Protein AF-A0A963QFJ5-F1 (afdb_monomer_lite)

Sequence (275 aa):
MDSRKSAPGGPPPSDVSAAVGFAGLLGLFAWLSFCRNWGILATALDLPGAGMRLDGPYASVLAVVFSGLPMVLWSLLVEKVHRRPSTGLDWTRARPVRAIFDISVTKLAGLWATWALIGFIYCIARYYWRGQYLFSMEMMGAAIIPLLLLSVPYVLWLDRVMVNPRDHAWHFGAMLIGREAYDPDEVKAHLRSWAVKGFFIAFMISILPPGWKGIVNVDPVQALGDPVQLSNMLIQLLFVIDVQIAMVGYLLTLRPLDAHIRSANPFLAGWVAAL

Secondary structure (DSSP, 8-state):
-----PPTTPPPPPSS-HHHHHHHHHHHHHHHHHHHHHHHHHHHTT-TTTT----SHHHHHHHHHHHHHHHHHIIIIIS-GGGSGGG-B-TT----HHHHHHHHHHHHHHHHHHHHHHHHHHHH-GGGGSTTHHHHHHHHHHHHHHHHHHHHHHHHHHTTTBSS---HHHHHHHHHH-SS---HHHHHHHHHHHHHHHHHHHHHHHHHHHHHHHHHH--HHHHHH-HHHHHHHHHHHHHHHHHHHHHHHHHT--GGGT-------S-HHHHHTT-

Structure (mmCIF, N/CA/C/O backbone):
data_AF-A0A963QFJ5-F1
#
_entry.id   AF-A0A963QFJ5-F1
#
loop_
_atom_site.group_PDB
_atom_site.id
_atom_site.type_symbol
_atom_site.label_atom_id
_atom_site.label_alt_id
_atom_site.label_comp_id
_atom_site.label_asym_id
_atom_site.label_entity_id
_atom_site.label_seq_id
_atom_site.pdbx_PDB_ins_code
_atom_site.Cartn_x
_atom_site.Cartn_y
_atom_site.Cartn_z
_atom_site.occupancy
_atom_site.B_iso_or_equiv
_atom_site.auth_seq_id
_atom_site.auth_comp_id
_atom_site.auth_asym_id
_atom_site.auth_atom_id
_atom_site.pdbx_PDB_model_num
ATOM 1 N N . MET A 1 1 ? -0.728 -24.584 13.874 1.00 39.91 1 MET A N 1
ATOM 2 C CA . MET A 1 1 ? 0.049 -24.073 15.016 1.00 39.91 1 MET A CA 1
ATOM 3 C C . MET A 1 1 ? 1.497 -24.190 14.598 1.00 39.91 1 MET A C 1
ATOM 5 O O . MET A 1 1 ? 2.058 -25.261 14.727 1.00 39.91 1 MET A O 1
ATOM 9 N N . ASP A 1 2 ? 2.026 -23.148 13.964 1.00 38.66 2 ASP A N 1
ATOM 10 C CA . ASP A 1 2 ? 3.405 -23.123 13.468 1.00 38.66 2 ASP A CA 1
ATOM 11 C C . ASP A 1 2 ? 4.105 -21.976 14.198 1.00 38.66 2 ASP A C 1
ATOM 13 O O . ASP A 1 2 ? 4.308 -20.880 13.677 1.00 38.66 2 ASP A O 1
ATOM 17 N N . SER A 1 3 ? 4.335 -22.178 15.498 1.00 41.31 3 SER A N 1
ATOM 18 C CA . SER A 1 3 ? 5.217 -21.296 16.246 1.00 41.31 3 SER A CA 1
ATOM 19 C C . SER A 1 3 ? 6.623 -21.597 15.752 1.00 41.31 3 SER A C 1
ATOM 21 O O . SER A 1 3 ? 7.260 -22.552 16.195 1.00 41.31 3 SER A O 1
ATOM 23 N N . ARG A 1 4 ? 7.109 -20.796 14.797 1.00 51.75 4 ARG A N 1
ATOM 24 C CA . ARG A 1 4 ? 8.539 -20.734 14.487 1.00 51.75 4 ARG A CA 1
ATOM 25 C C . ARG A 1 4 ? 9.244 -20.277 15.761 1.00 51.75 4 ARG A C 1
ATOM 27 O O . ARG A 1 4 ? 9.383 -19.083 16.007 1.00 51.75 4 ARG A O 1
ATOM 34 N N . LYS A 1 5 ? 9.588 -21.231 16.626 1.00 46.31 5 LYS A N 1
ATOM 35 C CA . LYS A 1 5 ? 10.393 -20.993 17.818 1.00 46.31 5 LYS A CA 1
ATOM 36 C C . LYS A 1 5 ? 11.737 -20.482 17.318 1.00 46.31 5 LYS A C 1
ATOM 38 O O . LYS A 1 5 ? 12.452 -21.210 16.632 1.00 46.31 5 LYS A O 1
ATOM 43 N N . SER A 1 6 ? 12.041 -19.222 17.603 1.00 49.62 6 SER A N 1
ATOM 44 C CA . SER A 1 6 ? 13.384 -18.696 17.408 1.00 49.62 6 SER A CA 1
ATOM 45 C C . SER A 1 6 ? 14.356 -19.506 18.268 1.00 49.62 6 SER A C 1
ATOM 47 O O . SER A 1 6 ? 14.034 -19.906 19.391 1.00 49.62 6 SER A O 1
ATOM 49 N N . ALA A 1 7 ? 15.548 -19.768 17.733 1.00 52.94 7 ALA A N 1
ATOM 50 C CA . ALA A 1 7 ? 16.659 -20.218 18.559 1.00 52.94 7 ALA A CA 1
ATOM 51 C C . ALA A 1 7 ? 16.913 -19.164 19.660 1.00 52.94 7 ALA A C 1
ATOM 53 O O . ALA A 1 7 ? 16.752 -17.967 19.385 1.00 52.94 7 ALA A O 1
ATOM 54 N N . PRO A 1 8 ? 17.289 -19.560 20.891 1.00 54.88 8 PRO A N 1
ATOM 55 C CA . PRO A 1 8 ? 17.588 -18.603 21.951 1.00 54.88 8 PRO A CA 1
ATOM 56 C C . PRO A 1 8 ? 18.662 -17.613 21.473 1.00 54.88 8 PRO A C 1
ATOM 58 O O . PRO A 1 8 ? 19.748 -18.032 21.085 1.00 54.88 8 PRO A O 1
ATOM 61 N N . GLY A 1 9 ? 18.342 -16.314 21.456 1.00 70.50 9 GLY A N 1
ATOM 62 C CA . GLY A 1 9 ? 19.249 -15.245 21.011 1.00 70.50 9 GLY A CA 1
ATOM 63 C C . GLY A 1 9 ? 19.129 -14.818 19.540 1.00 70.50 9 GLY A C 1
ATOM 64 O O . GLY A 1 9 ? 19.853 -13.920 19.119 1.00 70.50 9 GLY A O 1
ATOM 65 N N . GLY A 1 10 ? 18.226 -15.415 18.755 1.00 65.69 10 GLY A N 1
ATOM 66 C CA . GLY A 1 10 ? 17.940 -14.959 17.391 1.00 65.69 10 GLY A CA 1
ATOM 67 C C . GLY A 1 10 ? 17.075 -13.688 17.343 1.00 65.69 10 GLY A C 1
ATOM 68 O O . GLY A 1 10 ? 16.329 -13.420 18.291 1.00 65.69 10 GLY A O 1
ATOM 69 N N . PRO A 1 11 ? 17.124 -12.915 16.238 1.00 67.00 11 PRO A N 1
ATOM 70 C CA . PRO A 1 11 ? 16.191 -11.814 16.020 1.00 67.00 11 PRO A CA 1
ATOM 71 C C . PRO A 1 11 ? 14.738 -12.324 16.039 1.00 67.00 11 PRO A C 1
ATOM 73 O O . PRO A 1 11 ? 14.493 -13.506 15.756 1.00 67.00 11 PRO A O 1
ATOM 76 N N . PRO A 1 12 ? 13.763 -11.460 16.375 1.00 71.06 12 PRO A N 1
ATOM 77 C CA . PRO A 1 12 ? 12.359 -11.845 16.369 1.00 71.06 12 PRO A CA 1
ATOM 78 C C . PRO A 1 12 ? 11.967 -12.400 14.989 1.00 71.06 12 PRO A C 1
ATOM 80 O O . PRO A 1 12 ? 12.450 -11.907 13.965 1.00 71.06 12 PRO A O 1
ATOM 83 N N . PRO A 1 13 ? 11.120 -13.442 14.936 1.00 70.69 13 PRO A N 1
ATOM 84 C CA . PRO A 1 13 ? 10.722 -14.041 13.672 1.00 70.69 13 PRO A CA 1
ATOM 85 C C . PRO A 1 13 ? 9.975 -13.016 12.813 1.00 70.69 13 PRO A C 1
ATOM 87 O O . PRO A 1 13 ? 9.098 -12.312 13.307 1.00 70.69 13 PRO A O 1
ATOM 90 N N . SER A 1 14 ? 10.314 -12.959 11.522 1.00 69.62 14 SER A N 1
ATOM 91 C CA . SER A 1 14 ? 9.589 -12.129 10.556 1.00 69.62 14 SER A CA 1
ATOM 92 C C . SER A 1 14 ? 8.116 -12.535 10.499 1.00 69.62 14 SER A C 1
ATOM 94 O O . SER A 1 14 ? 7.798 -13.723 10.382 1.00 69.62 14 SER A O 1
ATOM 96 N N . ASP A 1 15 ? 7.230 -11.539 10.523 1.00 71.06 15 ASP A N 1
ATOM 97 C CA . ASP A 1 15 ? 5.779 -11.722 10.399 1.00 71.06 15 ASP A CA 1
ATOM 98 C C . ASP A 1 15 ? 5.373 -12.270 9.019 1.00 71.06 15 ASP A C 1
ATOM 100 O O . ASP A 1 15 ? 4.356 -12.958 8.873 1.00 71.06 15 ASP A O 1
ATOM 104 N N . VAL A 1 16 ? 6.217 -12.016 8.015 1.00 80.06 16 VAL A N 1
ATOM 105 C CA . VAL A 1 16 ? 6.047 -12.446 6.626 1.00 80.06 16 VAL A CA 1
ATOM 106 C C . VAL A 1 16 ? 7.140 -13.449 6.268 1.00 80.06 16 VAL A C 1
ATOM 108 O O . VAL A 1 16 ? 8.3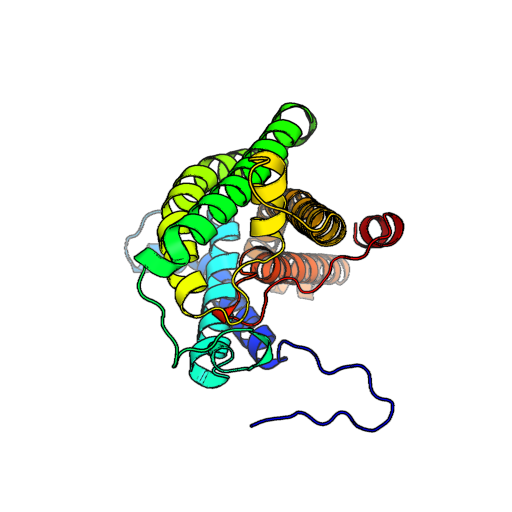20 -13.248 6.569 1.00 80.06 16 VAL A O 1
ATOM 111 N N . SER A 1 17 ? 6.766 -14.562 5.639 1.00 87.69 17 SER A N 1
ATOM 112 C CA . SER A 1 17 ? 7.736 -15.560 5.191 1.00 87.69 17 SER A CA 1
ATOM 113 C C . SER A 1 17 ? 8.460 -15.122 3.915 1.00 87.69 17 SER A C 1
ATOM 115 O O . SER A 1 17 ? 7.926 -14.373 3.098 1.00 87.69 17 SER A O 1
ATOM 117 N N . ALA A 1 18 ? 9.653 -15.677 3.687 1.00 91.00 18 ALA A N 1
ATOM 118 C CA . ALA A 1 18 ? 10.360 -15.500 2.419 1.00 91.00 18 ALA A CA 1
ATOM 119 C C . ALA A 1 18 ? 9.550 -16.025 1.218 1.00 91.00 18 ALA A C 1
ATOM 121 O O . ALA A 1 18 ? 9.666 -15.487 0.121 1.00 91.00 18 ALA A O 1
ATOM 122 N N . ALA A 1 19 ? 8.692 -17.035 1.420 1.00 93.94 19 ALA A N 1
ATOM 123 C CA . ALA A 1 19 ? 7.859 -17.598 0.361 1.00 93.94 19 ALA A CA 1
ATOM 124 C C . ALA A 1 19 ? 6.857 -16.576 -0.198 1.00 93.94 19 ALA A C 1
ATOM 126 O O . ALA A 1 19 ? 6.641 -16.544 -1.406 1.00 93.94 19 ALA A O 1
ATOM 127 N N . VAL A 1 20 ? 6.315 -15.691 0.648 1.00 94.69 20 VAL A N 1
ATOM 128 C CA . VAL A 1 20 ? 5.482 -14.568 0.190 1.00 94.69 20 VAL A CA 1
ATOM 129 C C . VAL A 1 20 ? 6.302 -13.644 -0.715 1.00 94.69 20 VAL A C 1
ATOM 131 O O . VAL A 1 20 ? 5.854 -13.313 -1.808 1.00 94.69 20 VAL A O 1
ATOM 134 N N . GLY A 1 21 ? 7.527 -13.294 -0.312 1.00 93.50 21 GLY A N 1
ATOM 135 C CA . GLY A 1 21 ? 8.437 -12.486 -1.132 1.00 93.50 21 GLY A CA 1
ATOM 136 C C . GLY A 1 21 ? 8.738 -13.127 -2.491 1.00 93.50 21 GLY A C 1
ATOM 137 O O . GLY A 1 21 ? 8.605 -12.472 -3.522 1.00 93.50 21 GLY A O 1
ATOM 138 N N . PHE A 1 22 ? 9.055 -14.425 -2.518 1.00 96.38 22 PHE A N 1
ATOM 139 C CA . PHE A 1 22 ? 9.274 -15.158 -3.768 1.00 96.38 22 PHE A CA 1
ATOM 140 C C . PHE A 1 22 ? 8.019 -15.233 -4.642 1.00 96.38 22 PHE A C 1
ATOM 142 O O . PHE A 1 22 ? 8.128 -15.078 -5.856 1.00 96.38 22 PHE A O 1
ATOM 149 N N . ALA A 1 23 ? 6.828 -15.406 -4.059 1.00 97.31 23 ALA A N 1
ATOM 150 C CA . ALA A 1 23 ? 5.575 -15.344 -4.810 1.00 97.31 23 ALA A CA 1
ATOM 151 C C . ALA A 1 23 ? 5.393 -13.970 -5.478 1.00 97.31 23 ALA A C 1
ATOM 153 O O . ALA A 1 23 ? 5.034 -13.89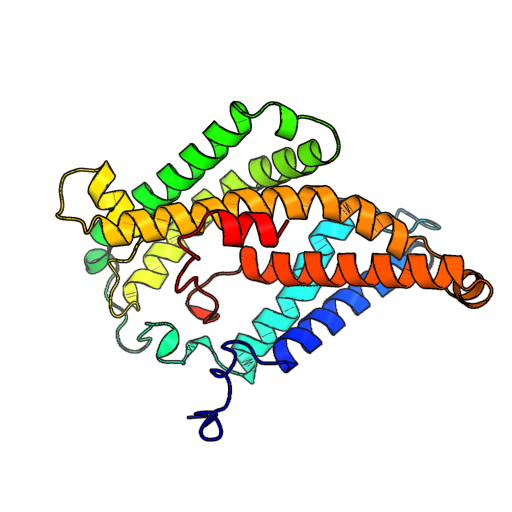8 -6.654 1.00 97.31 23 ALA A O 1
ATOM 154 N N . GLY A 1 24 ? 5.706 -12.888 -4.758 1.00 97.00 24 GLY A N 1
ATOM 155 C CA . GLY A 1 24 ? 5.678 -11.532 -5.304 1.00 97.00 24 GLY A CA 1
ATOM 156 C C . GLY A 1 24 ? 6.683 -11.312 -6.431 1.00 97.00 24 GLY A C 1
ATOM 157 O O . GLY A 1 24 ? 6.327 -10.751 -7.466 1.00 97.00 24 GLY A O 1
ATOM 158 N N . LEU A 1 25 ? 7.910 -11.817 -6.277 1.00 97.69 25 LEU A N 1
ATOM 159 C CA . LEU A 1 25 ? 8.931 -11.774 -7.327 1.00 97.69 25 LEU A CA 1
ATOM 160 C C . LEU A 1 25 ? 8.497 -12.541 -8.577 1.00 97.69 25 LEU A C 1
ATOM 162 O O . LEU A 1 25 ? 8.648 -12.027 -9.681 1.00 97.69 25 LEU A O 1
ATOM 166 N N . LEU A 1 26 ? 7.924 -13.737 -8.424 1.00 98.06 26 LEU A N 1
ATOM 167 C CA . LEU A 1 26 ? 7.405 -14.516 -9.552 1.00 98.06 26 LEU A CA 1
ATOM 168 C C . LEU A 1 26 ? 6.339 -13.732 -10.323 1.00 98.06 26 LEU A C 1
ATOM 170 O O . LEU A 1 26 ? 6.403 -13.656 -11.549 1.00 98.06 26 LEU A O 1
ATOM 174 N N . GLY A 1 27 ? 5.401 -13.106 -9.611 1.00 98.12 27 GLY A N 1
ATOM 175 C CA . GLY A 1 27 ? 4.383 -12.248 -10.212 1.00 98.12 27 GLY A CA 1
ATOM 176 C C . GLY A 1 27 ? 4.965 -11.036 -10.942 1.00 98.12 27 GLY A C 1
ATOM 177 O O . GLY A 1 27 ? 4.612 -10.769 -12.092 1.00 98.12 27 GLY A O 1
ATOM 178 N N . LEU A 1 28 ? 5.917 -10.347 -10.307 1.00 97.94 28 LEU A N 1
ATOM 179 C CA . LEU A 1 28 ? 6.618 -9.202 -10.887 1.00 97.94 28 LEU A CA 1
ATOM 180 C C . LEU A 1 28 ? 7.366 -9.583 -12.171 1.00 97.94 28 LEU A C 1
ATOM 182 O O . LEU A 1 28 ? 7.222 -8.909 -13.190 1.00 97.94 28 LEU A O 1
ATOM 186 N N . PHE A 1 29 ? 8.142 -10.669 -12.147 1.00 98.06 29 PHE A N 1
ATOM 187 C CA . PHE A 1 29 ? 8.907 -11.124 -13.307 1.00 98.06 29 PHE A CA 1
ATOM 188 C C . PHE A 1 29 ? 8.014 -11.668 -14.423 1.00 98.06 29 PHE A C 1
ATOM 190 O O . PHE A 1 29 ? 8.330 -11.458 -15.597 1.00 98.06 29 PHE A O 1
ATOM 197 N N . ALA A 1 30 ? 6.891 -12.311 -14.093 1.00 98.19 30 ALA A N 1
ATOM 198 C CA . ALA A 1 30 ? 5.900 -12.725 -15.083 1.00 98.19 30 ALA A CA 1
ATOM 199 C C . ALA A 1 30 ? 5.316 -11.508 -15.816 1.00 98.19 30 ALA A C 1
ATOM 201 O O . ALA A 1 30 ? 5.295 -11.479 -17.048 1.00 98.19 30 ALA A O 1
ATOM 202 N N . TRP A 1 31 ? 4.926 -10.467 -15.076 1.00 98.25 31 TRP A N 1
ATOM 203 C CA . TRP A 1 31 ? 4.416 -9.229 -15.665 1.00 98.25 31 TRP A CA 1
ATOM 204 C C . TRP A 1 31 ? 5.482 -8.462 -16.451 1.00 98.25 31 TRP A C 1
ATOM 206 O O . TRP A 1 31 ? 5.224 -8.020 -17.567 1.00 98.25 31 TRP A O 1
ATOM 216 N N . LEU A 1 32 ? 6.708 -8.363 -15.930 1.00 97.44 32 LEU A N 1
ATOM 217 C CA . LEU A 1 32 ? 7.827 -7.753 -16.649 1.00 97.44 32 LEU A CA 1
ATOM 218 C C . LEU A 1 32 ? 8.088 -8.474 -17.977 1.00 97.44 32 LEU A C 1
ATOM 220 O O . LEU A 1 32 ? 8.243 -7.831 -19.015 1.00 97.44 32 LEU A O 1
ATOM 224 N N . SER A 1 33 ? 8.095 -9.808 -17.957 1.00 97.00 33 SER A N 1
ATOM 225 C CA . SER A 1 33 ? 8.276 -10.626 -19.158 1.00 97.00 33 SER A CA 1
ATOM 226 C C . SER A 1 33 ? 7.149 -10.393 -20.161 1.00 97.00 33 SER A C 1
ATOM 228 O O . SER A 1 33 ? 7.422 -10.207 -21.346 1.00 97.00 33 SER A O 1
ATOM 230 N N . PHE A 1 34 ? 5.900 -10.327 -19.701 1.00 96.94 34 PHE A N 1
ATOM 231 C CA . PHE A 1 34 ? 4.754 -9.988 -20.542 1.00 96.94 34 PHE A CA 1
ATOM 232 C C . PHE A 1 34 ? 4.909 -8.599 -21.182 1.00 96.94 34 PHE A C 1
ATOM 234 O O . PHE A 1 34 ? 4.840 -8.472 -22.403 1.00 96.94 34 PHE A O 1
ATOM 241 N N . CYS A 1 35 ? 5.223 -7.569 -20.393 1.00 97.19 35 CYS A N 1
ATOM 242 C CA . CYS A 1 35 ? 5.383 -6.194 -20.871 1.00 97.19 35 CYS A CA 1
ATOM 243 C C . CYS A 1 35 ? 6.526 -6.031 -21.882 1.00 97.19 35 CYS A C 1
ATOM 245 O O . CYS A 1 35 ? 6.393 -5.273 -22.847 1.00 97.19 35 CYS A O 1
ATOM 247 N N . ARG A 1 36 ? 7.634 -6.758 -21.693 1.00 95.75 36 ARG A N 1
ATOM 248 C CA . ARG A 1 36 ? 8.780 -6.765 -22.619 1.00 95.75 36 ARG A CA 1
ATOM 249 C C . ARG A 1 36 ? 8.466 -7.444 -23.951 1.00 95.75 36 ARG A C 1
ATOM 251 O O . ARG A 1 36 ? 9.030 -7.049 -24.969 1.00 95.75 36 ARG A O 1
ATOM 258 N N . ASN A 1 37 ? 7.578 -8.438 -23.941 1.00 95.31 37 ASN A N 1
ATOM 259 C CA . ASN A 1 37 ? 7.201 -9.225 -25.118 1.00 95.31 37 ASN A CA 1
ATOM 260 C C . ASN A 1 37 ? 5.855 -8.806 -25.730 1.00 95.31 37 ASN A C 1
ATOM 262 O O . ASN A 1 37 ? 5.410 -9.430 -26.694 1.00 95.31 37 ASN A O 1
ATOM 266 N N . TRP A 1 38 ? 5.222 -7.744 -25.217 1.00 95.12 38 TRP A N 1
ATOM 267 C CA . TRP A 1 38 ? 3.905 -7.298 -25.675 1.00 95.12 38 TRP A CA 1
ATOM 268 C C . TRP A 1 38 ? 3.844 -7.086 -27.185 1.00 95.12 38 TRP A C 1
ATOM 270 O O . TRP A 1 38 ? 2.908 -7.559 -27.807 1.00 95.12 38 TRP A O 1
ATOM 280 N N . GLY A 1 39 ? 4.860 -6.480 -27.802 1.00 92.00 39 GLY A N 1
ATOM 281 C CA . GLY A 1 39 ? 4.862 -6.248 -29.248 1.00 92.00 39 GLY A CA 1
ATOM 282 C C . GLY A 1 39 ? 4.747 -7.531 -30.079 1.00 92.00 39 GLY A C 1
ATOM 283 O O . GLY A 1 39 ? 4.079 -7.522 -31.112 1.00 92.00 39 GLY A O 1
ATOM 284 N N . ILE A 1 40 ? 5.338 -8.639 -29.615 1.00 92.62 40 ILE A N 1
ATOM 285 C CA . ILE A 1 40 ? 5.235 -9.958 -30.262 1.00 92.62 40 ILE A CA 1
ATOM 286 C C . ILE A 1 40 ? 3.841 -10.546 -30.019 1.00 92.62 40 ILE A C 1
ATOM 288 O O . ILE A 1 40 ? 3.188 -10.993 -30.959 1.00 92.62 40 ILE A O 1
ATOM 292 N N . LEU A 1 41 ? 3.368 -10.500 -28.770 1.00 92.69 41 LEU A N 1
ATOM 293 C CA . LEU A 1 41 ? 2.051 -11.016 -28.381 1.00 92.69 41 LEU A CA 1
ATOM 294 C C . LEU A 1 41 ? 0.913 -10.278 -29.095 1.00 92.69 41 LEU A C 1
ATOM 296 O O . LEU A 1 41 ? -0.006 -10.909 -29.604 1.00 92.69 41 LEU A O 1
ATOM 300 N N . ALA A 1 42 ? 1.002 -8.953 -29.178 1.00 93.25 42 ALA A N 1
ATOM 301 C CA . ALA A 1 42 ? 0.030 -8.108 -29.848 1.00 93.25 42 ALA A CA 1
ATOM 302 C C . ALA A 1 42 ? -0.008 -8.389 -31.352 1.00 93.25 42 ALA A C 1
ATOM 304 O O . ALA A 1 42 ? -1.087 -8.486 -31.920 1.00 93.25 42 ALA A O 1
ATOM 305 N N . THR A 1 43 ? 1.151 -8.617 -31.979 1.00 92.31 43 THR A N 1
ATOM 306 C CA . THR A 1 43 ? 1.213 -9.017 -33.394 1.00 92.31 43 THR A CA 1
ATOM 307 C C . THR A 1 43 ? 0.570 -10.386 -33.619 1.00 92.31 43 THR A C 1
ATOM 309 O O . THR A 1 43 ? -0.192 -10.563 -34.562 1.00 92.31 43 THR A O 1
ATOM 312 N N . ALA A 1 44 ? 0.845 -11.358 -32.746 1.00 92.56 44 ALA A N 1
ATOM 313 C CA . ALA A 1 44 ? 0.301 -12.710 -32.870 1.00 92.56 44 ALA A CA 1
ATOM 314 C C . ALA A 1 44 ? -1.222 -12.779 -32.653 1.00 92.56 44 ALA A C 1
ATOM 316 O O . ALA A 1 44 ? -1.870 -13.686 -33.171 1.00 92.56 44 ALA A O 1
ATOM 317 N N . LEU A 1 45 ? -1.781 -11.848 -31.877 1.00 93.12 45 LEU A N 1
ATOM 318 C CA . LEU A 1 45 ? -3.195 -11.815 -31.494 1.00 93.12 45 LEU A CA 1
ATOM 319 C C . LEU A 1 45 ? -4.006 -10.727 -32.218 1.00 93.12 45 LEU A C 1
ATOM 321 O O . LEU A 1 45 ? -5.164 -10.524 -31.864 1.00 93.12 45 LEU A O 1
ATOM 325 N N . ASP A 1 46 ? -3.408 -10.030 -33.190 1.00 91.44 46 ASP A N 1
ATOM 326 C CA . ASP A 1 46 ? -4.007 -8.884 -33.895 1.00 91.44 46 ASP A CA 1
ATOM 327 C C . ASP A 1 46 ? -4.548 -7.800 -32.935 1.00 91.44 46 ASP A C 1
ATOM 329 O O . ASP A 1 46 ? -5.660 -7.288 -33.057 1.00 91.44 46 ASP A O 1
ATOM 333 N N . LEU A 1 47 ? -3.752 -7.480 -31.907 1.00 92.19 47 LEU A N 1
ATOM 334 C CA . LEU A 1 47 ? -4.077 -6.485 -30.886 1.00 92.19 47 LEU A CA 1
ATOM 335 C C . LEU A 1 47 ? -3.346 -5.152 -31.129 1.00 92.19 47 LEU A C 1
ATOM 337 O O . LEU A 1 47 ? -2.259 -5.120 -31.716 1.00 92.19 47 LEU A O 1
ATOM 341 N N . PRO A 1 48 ? -3.878 -4.030 -30.604 1.00 87.19 48 PRO A N 1
ATOM 342 C CA . PRO A 1 48 ? -3.198 -2.740 -30.653 1.00 87.19 48 PRO A CA 1
ATOM 343 C C . PRO A 1 48 ? -1.819 -2.762 -29.974 1.00 87.19 48 PRO A C 1
ATOM 345 O O . PRO A 1 48 ? -1.615 -3.403 -28.941 1.00 87.19 48 PRO A O 1
ATOM 348 N N . GLY A 1 49 ? -0.879 -1.980 -30.512 1.00 83.31 49 GLY A N 1
ATOM 349 C CA . GLY A 1 49 ? 0.473 -1.858 -29.955 1.00 83.31 49 GLY A CA 1
ATOM 350 C C . GLY A 1 49 ? 1.469 -2.902 -30.467 1.00 83.31 49 GLY A C 1
ATOM 351 O O . GLY A 1 49 ? 2.471 -3.162 -29.798 1.00 83.31 49 GLY A O 1
ATOM 352 N N . ALA A 1 50 ? 1.219 -3.478 -31.647 1.00 81.25 50 ALA A N 1
ATOM 353 C CA . ALA A 1 50 ? 2.195 -4.291 -32.367 1.00 81.25 50 ALA A CA 1
ATOM 354 C C . ALA A 1 50 ? 3.555 -3.567 -32.458 1.00 81.25 50 ALA A C 1
ATOM 356 O O . ALA A 1 50 ? 3.629 -2.379 -32.774 1.00 81.25 50 ALA A O 1
ATOM 357 N N . GLY A 1 51 ? 4.633 -4.278 -32.117 1.00 80.00 51 GLY A N 1
ATOM 358 C CA . GLY A 1 51 ? 5.996 -3.730 -32.086 1.00 80.00 51 GLY A CA 1
ATOM 359 C C . GLY A 1 51 ? 6.346 -2.831 -30.888 1.00 80.00 51 GLY A C 1
ATOM 360 O O . GLY A 1 51 ? 7.500 -2.425 -30.776 1.00 80.00 51 GLY A O 1
ATOM 361 N N . MET A 1 52 ? 5.415 -2.546 -29.969 1.00 90.00 52 MET A N 1
ATOM 362 C CA . MET A 1 52 ? 5.682 -1.726 -28.777 1.00 90.00 52 MET A CA 1
ATOM 363 C C . MET A 1 52 ? 5.831 -2.564 -27.501 1.00 90.00 52 MET A C 1
ATOM 365 O O . MET A 1 52 ? 5.274 -3.653 -27.375 1.00 90.00 52 MET A O 1
ATOM 369 N N . ARG A 1 53 ? 6.571 -2.041 -26.518 1.00 94.62 53 ARG A N 1
ATOM 370 C CA . ARG A 1 53 ? 6.647 -2.599 -25.158 1.00 94.62 53 ARG A CA 1
ATOM 371 C C . ARG A 1 53 ? 5.712 -1.834 -24.221 1.00 94.62 53 ARG A C 1
ATOM 373 O O . ARG A 1 53 ? 5.470 -0.648 -24.423 1.00 94.62 53 ARG A O 1
ATOM 380 N N . LEU A 1 54 ? 5.212 -2.494 -23.177 1.00 96.06 54 LEU A N 1
ATOM 381 C CA . LEU A 1 54 ? 4.382 -1.852 -22.146 1.00 96.06 54 LEU A CA 1
ATOM 382 C C . LEU A 1 54 ? 5.268 -1.221 -21.060 1.00 96.06 54 LEU A C 1
ATOM 384 O O . LEU A 1 54 ? 5.409 -1.742 -19.952 1.00 96.06 54 LEU A O 1
ATOM 388 N N . ASP A 1 55 ? 5.894 -0.098 -21.400 1.00 96.12 55 ASP A N 1
ATOM 389 C CA . ASP A 1 55 ? 6.855 0.622 -20.553 1.00 96.12 55 ASP A CA 1
ATOM 390 C C . ASP A 1 55 ? 6.258 1.853 -19.838 1.00 96.12 55 ASP A C 1
ATOM 392 O O . ASP A 1 55 ? 6.956 2.554 -19.104 1.00 96.12 55 ASP A O 1
ATOM 396 N N . GLY A 1 56 ? 4.963 2.114 -20.044 1.00 95.25 56 GLY A N 1
ATOM 397 C CA . GLY A 1 56 ? 4.257 3.279 -19.517 1.00 95.25 56 GLY A CA 1
ATOM 398 C C . GLY A 1 56 ? 3.915 3.222 -18.016 1.00 95.25 56 GLY A C 1
ATOM 399 O O . GLY A 1 56 ? 3.979 2.164 -17.384 1.00 95.25 56 GLY A O 1
ATOM 400 N N . PRO A 1 57 ? 3.468 4.356 -17.441 1.00 95.38 57 PRO A N 1
ATOM 401 C CA . PRO A 1 57 ? 3.200 4.504 -16.005 1.00 95.38 57 PRO A CA 1
ATOM 402 C C . PRO A 1 57 ? 2.037 3.644 -15.481 1.00 95.38 57 PRO A C 1
ATOM 404 O O . PRO A 1 57 ? 2.016 3.255 -14.320 1.00 95.38 57 PRO A O 1
ATOM 407 N N . TYR A 1 58 ? 1.066 3.287 -16.319 1.00 95.88 58 TYR A N 1
ATOM 408 C CA . TYR A 1 58 ? 0.002 2.367 -15.901 1.00 95.88 58 TYR A CA 1
ATOM 409 C C . TYR A 1 58 ? 0.477 0.911 -15.853 1.00 95.88 58 TYR A C 1
ATOM 411 O O . TYR A 1 58 ? 0.065 0.157 -14.973 1.00 95.88 58 TYR A O 1
ATOM 419 N N . ALA A 1 59 ? 1.381 0.516 -16.757 1.00 96.88 59 ALA A N 1
ATOM 420 C CA . ALA A 1 59 ? 1.976 -0.819 -16.745 1.00 96.88 59 ALA A CA 1
ATOM 421 C C . ALA A 1 59 ? 2.858 -1.020 -15.508 1.00 96.88 59 ALA A C 1
ATOM 423 O O . ALA A 1 59 ? 2.872 -2.105 -14.927 1.00 96.88 59 ALA A O 1
ATOM 424 N N . SER A 1 60 ? 3.540 0.037 -15.065 1.00 96.44 60 SER A N 1
ATOM 425 C CA . SER A 1 60 ? 4.324 -0.000 -13.839 1.00 96.44 60 SER A CA 1
ATOM 426 C C . SER A 1 60 ? 3.433 -0.152 -12.600 1.00 96.44 60 SER A C 1
ATOM 428 O O . SER A 1 60 ? 3.741 -0.982 -11.745 1.00 96.44 60 SER A O 1
ATOM 430 N N . VAL A 1 61 ? 2.313 0.575 -12.499 1.00 95.81 61 VAL A N 1
ATOM 431 C CA . VAL A 1 61 ? 1.351 0.417 -11.387 1.00 95.81 61 VAL A CA 1
ATOM 432 C C . VAL A 1 61 ? 0.707 -0.971 -11.398 1.00 95.81 61 VAL A C 1
ATOM 434 O O . VAL A 1 61 ? 0.572 -1.595 -10.347 1.00 95.81 61 VAL A O 1
ATOM 437 N N . LEU A 1 62 ? 0.361 -1.504 -12.574 1.00 97.31 62 LEU A N 1
ATOM 438 C CA . LEU A 1 62 ? -0.141 -2.876 -12.691 1.00 97.31 62 LEU A CA 1
ATOM 439 C C . LEU A 1 62 ? 0.876 -3.912 -12.200 1.00 97.31 62 LEU A C 1
ATOM 441 O O . LEU A 1 62 ? 0.468 -4.935 -11.656 1.00 97.31 62 LEU A O 1
ATOM 445 N N . ALA A 1 63 ? 2.178 -3.641 -12.292 1.00 97.44 63 ALA A N 1
ATOM 446 C CA . ALA A 1 63 ? 3.192 -4.531 -11.736 1.00 97.44 63 ALA A CA 1
ATOM 447 C C . ALA A 1 63 ? 3.051 -4.717 -10.212 1.00 97.44 63 ALA A C 1
ATOM 449 O O . ALA A 1 63 ? 3.296 -5.821 -9.730 1.00 97.44 63 ALA A O 1
ATOM 450 N N . VAL A 1 64 ? 2.572 -3.701 -9.476 1.00 97.38 64 VAL A N 1
ATOM 451 C CA . VAL A 1 64 ? 2.239 -3.801 -8.038 1.00 97.38 64 VAL A CA 1
ATOM 452 C C . VAL A 1 64 ? 1.107 -4.809 -7.817 1.00 97.38 64 VAL A C 1
ATOM 454 O O . VAL A 1 64 ? 1.100 -5.554 -6.841 1.00 97.38 64 VAL A O 1
ATOM 457 N N . VAL A 1 65 ? 0.132 -4.858 -8.728 1.00 97.31 65 VAL A N 1
ATOM 458 C CA . VAL A 1 65 ? -0.980 -5.819 -8.660 1.00 97.31 65 VAL A CA 1
ATOM 459 C C . VAL A 1 65 ? -0.482 -7.226 -8.969 1.00 97.31 65 VAL A C 1
ATOM 461 O O . VAL A 1 65 ? -0.805 -8.164 -8.241 1.00 97.31 65 VAL A O 1
ATOM 464 N N . PHE A 1 66 ? 0.331 -7.380 -10.014 1.00 98.06 66 PHE A N 1
ATOM 465 C CA . PHE A 1 66 ? 0.889 -8.676 -10.397 1.00 98.06 66 PHE A CA 1
ATOM 466 C C . PHE A 1 66 ? 1.875 -9.229 -9.368 1.00 98.06 66 PHE A C 1
ATOM 468 O O . PHE A 1 66 ? 1.943 -10.445 -9.223 1.00 98.06 66 PHE A O 1
ATOM 475 N N . SER A 1 67 ? 2.589 -8.385 -8.622 1.00 97.31 67 SER A N 1
ATOM 476 C CA . SER A 1 67 ? 3.405 -8.817 -7.483 1.00 97.31 67 SER A CA 1
ATOM 477 C C . SER A 1 67 ? 2.551 -9.076 -6.235 1.00 97.31 67 SER A C 1
ATOM 479 O O . SER A 1 67 ? 2.676 -10.119 -5.594 1.00 97.31 67 SER A O 1
ATOM 481 N N . GLY A 1 68 ? 1.617 -8.182 -5.910 1.00 97.50 68 GLY A N 1
ATOM 482 C CA . GLY A 1 68 ? 0.791 -8.277 -4.709 1.00 97.50 68 GLY A CA 1
ATOM 483 C C . GLY A 1 68 ? -0.221 -9.422 -4.728 1.00 97.50 68 GLY A C 1
ATOM 484 O O . GLY A 1 68 ? -0.471 -10.034 -3.690 1.00 97.50 68 GLY A O 1
ATOM 485 N N . LEU A 1 69 ? -0.790 -9.765 -5.887 1.00 97.94 69 LEU A N 1
ATOM 486 C CA . LEU A 1 69 ? -1.816 -10.804 -5.979 1.00 97.94 69 LEU A CA 1
ATOM 487 C C . LEU A 1 69 ? -1.278 -12.193 -5.570 1.00 97.94 69 LEU A C 1
ATOM 489 O O . LEU A 1 69 ? -1.872 -12.798 -4.675 1.00 97.94 69 LEU A O 1
ATOM 493 N N . PRO A 1 70 ? -0.150 -12.698 -6.108 1.00 97.81 70 PRO A N 1
ATOM 494 C CA . PRO A 1 70 ? 0.468 -13.930 -5.619 1.00 97.81 70 PRO A CA 1
ATOM 495 C C . PRO A 1 70 ? 0.831 -13.881 -4.133 1.00 97.81 70 PRO A C 1
ATOM 497 O O . PRO A 1 70 ? 0.623 -14.869 -3.432 1.00 97.81 70 PRO A O 1
ATOM 500 N N . MET A 1 71 ? 1.316 -12.737 -3.632 1.00 97.44 71 MET A N 1
ATOM 501 C CA . MET A 1 71 ? 1.629 -12.562 -2.207 1.00 97.44 71 MET A CA 1
ATOM 502 C C . MET A 1 71 ? 0.383 -12.756 -1.333 1.00 97.44 71 MET A C 1
ATOM 504 O O . MET A 1 71 ? 0.423 -13.483 -0.335 1.00 97.44 71 MET A O 1
ATOM 508 N N . VAL A 1 72 ? -0.737 -12.145 -1.724 1.00 97.44 72 VAL A N 1
ATOM 509 C CA . VAL A 1 72 ? -2.029 -12.255 -1.034 1.00 97.44 72 VAL A CA 1
ATOM 510 C C . VAL A 1 72 ? -2.565 -13.680 -1.108 1.00 97.44 72 VAL A C 1
ATOM 512 O O . VAL A 1 72 ? -2.949 -14.244 -0.082 1.00 97.44 72 VAL A O 1
ATOM 515 N N . LEU A 1 73 ? -2.565 -14.286 -2.298 1.00 97.62 73 LEU A N 1
ATOM 516 C CA . LEU A 1 73 ? -3.047 -15.651 -2.501 1.00 97.62 73 LEU A CA 1
ATOM 517 C C . LEU A 1 73 ? -2.231 -16.653 -1.682 1.00 97.62 73 LEU A C 1
ATOM 519 O O . LEU A 1 73 ? -2.814 -17.486 -0.990 1.00 97.62 73 LEU A O 1
ATOM 523 N N . TRP A 1 74 ? -0.903 -16.537 -1.681 1.00 97.56 74 TRP A N 1
ATOM 524 C CA . TRP A 1 74 ? -0.036 -17.386 -0.867 1.00 97.56 74 TRP A CA 1
ATOM 525 C C . TRP A 1 74 ? -0.335 -17.225 0.628 1.00 97.56 74 TRP A C 1
ATOM 527 O O . TRP A 1 74 ? -0.573 -18.207 1.338 1.00 97.56 74 TRP A O 1
ATOM 537 N N . SER A 1 75 ? -0.414 -15.979 1.098 1.00 96.38 75 SER A N 1
ATOM 538 C CA . SER A 1 75 ? -0.690 -15.659 2.502 1.00 96.38 75 SER A CA 1
ATOM 539 C C . SER A 1 75 ? -2.051 -16.194 2.965 1.00 96.38 75 SER A C 1
ATOM 541 O O . SER A 1 75 ? -2.182 -16.714 4.075 1.00 96.38 75 SER A O 1
ATOM 543 N N . LEU A 1 76 ? -3.085 -16.107 2.126 1.00 96.69 76 LEU A N 1
ATOM 544 C CA . LEU A 1 76 ? -4.443 -16.514 2.493 1.00 96.69 76 LEU A CA 1
ATOM 545 C C . LEU A 1 76 ? -4.708 -18.008 2.298 1.00 96.69 76 LEU A C 1
ATOM 547 O O . LEU A 1 76 ? -5.340 -18.617 3.163 1.00 96.69 76 LEU A O 1
ATOM 551 N N . LEU A 1 77 ? -4.254 -18.598 1.192 1.00 97.44 77 LEU A N 1
ATOM 552 C CA . LEU A 1 77 ? -4.598 -19.972 0.813 1.00 97.44 77 LEU A CA 1
ATOM 553 C C . LEU A 1 77 ? -3.620 -20.994 1.395 1.00 97.44 77 LEU A C 1
ATOM 555 O O . LEU A 1 77 ? -4.051 -22.040 1.889 1.00 97.44 77 LEU A O 1
ATOM 559 N N . VAL A 1 78 ? -2.323 -20.676 1.373 1.00 96.62 78 VAL A N 1
ATOM 560 C CA . VAL A 1 78 ? -1.259 -21.578 1.830 1.00 96.62 78 VAL A CA 1
ATOM 561 C C . VAL A 1 78 ? -0.993 -21.354 3.314 1.00 96.62 78 VAL A C 1
ATOM 563 O O . VAL A 1 78 ? -1.225 -22.249 4.126 1.00 96.62 78 VAL A O 1
ATOM 566 N N . GLU A 1 79 ? -0.582 -20.142 3.694 1.00 95.06 79 GLU A N 1
ATOM 567 C CA . GLU A 1 79 ? -0.206 -19.851 5.087 1.00 95.06 79 GLU A CA 1
ATOM 568 C C . GLU A 1 79 ? -1.400 -19.608 6.007 1.00 95.06 79 GLU A C 1
ATOM 570 O O . GLU A 1 79 ? -1.276 -19.709 7.231 1.00 95.06 79 GLU A O 1
ATOM 575 N N . LYS A 1 80 ? -2.558 -19.284 5.424 1.00 95.81 80 LYS A N 1
ATOM 576 C CA . LYS A 1 80 ? -3.808 -18.993 6.136 1.00 95.81 80 LYS A CA 1
ATOM 577 C C . LYS A 1 80 ? -3.596 -17.967 7.248 1.00 95.81 80 LYS A C 1
ATOM 579 O O . LYS A 1 80 ? -4.132 -18.114 8.348 1.00 95.81 80 LYS A O 1
ATOM 584 N N . VAL A 1 81 ? -2.826 -16.916 6.947 1.00 95.19 81 VAL A N 1
ATOM 585 C CA . VAL A 1 81 ? -2.427 -15.883 7.920 1.00 95.19 81 VAL A CA 1
ATOM 586 C C . VAL A 1 81 ? -3.627 -15.222 8.593 1.00 95.19 81 VAL A C 1
ATOM 588 O O . VAL A 1 81 ? -3.569 -14.906 9.775 1.00 95.19 81 VAL A O 1
ATOM 591 N N . HIS A 1 82 ? -4.759 -15.147 7.887 1.00 95.25 82 HIS A N 1
ATOM 592 C CA . HIS A 1 82 ? -6.034 -14.660 8.408 1.00 95.25 82 HIS A CA 1
ATOM 593 C C . HIS A 1 82 ? -6.502 -15.388 9.678 1.00 95.25 82 HIS A C 1
ATOM 595 O O . HIS A 1 82 ? -7.277 -14.822 10.437 1.00 95.25 82 HIS A O 1
ATOM 601 N N . ARG A 1 83 ? -6.055 -16.625 9.940 1.00 94.62 83 ARG A N 1
ATOM 602 C CA . ARG A 1 83 ? -6.413 -17.406 11.142 1.00 94.62 83 ARG A CA 1
ATOM 603 C C . ARG A 1 83 ? -5.440 -17.224 12.306 1.00 94.62 83 ARG A C 1
ATOM 605 O O . ARG A 1 83 ? -5.627 -17.853 13.347 1.00 94.62 83 ARG A O 1
ATOM 612 N N . ARG A 1 84 ? -4.368 -16.445 12.136 1.00 93.56 84 ARG A N 1
ATOM 613 C CA . ARG A 1 84 ? -3.370 -16.248 13.190 1.00 93.56 84 ARG A CA 1
ATOM 614 C C . ARG A 1 84 ? -3.946 -15.357 14.298 1.00 93.56 84 ARG A C 1
ATOM 616 O O . ARG A 1 84 ? -4.572 -14.343 13.985 1.00 93.56 84 ARG A O 1
ATOM 623 N N . PRO A 1 85 ? -3.676 -15.662 15.581 1.00 92.19 85 PRO A N 1
ATOM 624 C CA . PRO A 1 85 ? -4.074 -14.794 16.692 1.00 92.19 85 PRO A CA 1
ATOM 625 C C . PRO A 1 85 ? -3.497 -13.372 16.600 1.00 92.19 85 PRO A C 1
ATOM 627 O O . PRO A 1 85 ? -4.139 -12.426 17.048 1.00 92.19 85 PRO A O 1
ATOM 630 N N . SER A 1 86 ? -2.324 -13.210 15.973 1.00 92.00 86 SER A N 1
ATOM 631 C CA . SER A 1 86 ? -1.656 -11.919 15.736 1.00 92.00 86 SER A CA 1
ATOM 632 C C . SER A 1 86 ? -2.505 -10.922 14.947 1.00 92.00 86 SER A C 1
ATOM 634 O O . SER A 1 86 ? -2.350 -9.719 15.133 1.00 92.00 86 SER A O 1
ATOM 636 N N . THR A 1 87 ? -3.456 -11.392 14.134 1.00 94.00 87 THR A N 1
ATOM 637 C CA . THR A 1 87 ? -4.375 -10.520 13.384 1.00 94.00 87 THR A CA 1
ATOM 638 C C . THR A 1 87 ? -5.327 -9.729 14.293 1.00 94.00 87 THR A C 1
ATOM 640 O O . THR A 1 87 ? -5.836 -8.673 13.896 1.00 94.00 87 THR A O 1
ATOM 643 N N . GLY A 1 88 ? -5.578 -10.227 15.513 1.00 95.00 88 GLY A N 1
ATOM 644 C CA . GLY A 1 88 ? -6.599 -9.702 16.421 1.00 95.00 88 GLY A CA 1
ATOM 645 C C . GLY A 1 88 ? -8.034 -9.994 15.963 1.00 95.00 88 GLY A C 1
ATOM 646 O O . GLY A 1 88 ? -8.958 -9.286 16.374 1.00 95.00 88 GLY A O 1
ATOM 647 N N . LEU A 1 89 ? -8.221 -10.996 15.095 1.00 96.25 89 LEU A N 1
ATOM 648 C CA . LEU A 1 89 ? -9.515 -11.399 14.545 1.00 96.25 89 LEU A CA 1
ATOM 649 C C . LEU A 1 89 ? -9.984 -12.726 15.151 1.00 96.25 89 LEU A C 1
ATOM 651 O O . LEU A 1 89 ? -9.238 -13.703 15.203 1.00 96.25 89 LEU A O 1
ATOM 655 N N . ASP A 1 90 ? -11.250 -12.764 15.550 1.00 96.31 90 ASP A N 1
ATOM 656 C CA . ASP A 1 90 ? -11.973 -13.962 15.957 1.00 96.31 90 ASP A CA 1
ATOM 657 C C . ASP A 1 90 ? -13.142 -14.209 14.995 1.00 96.31 90 ASP A C 1
ATOM 659 O O . ASP A 1 90 ? -14.233 -13.644 15.115 1.00 96.31 90 ASP A O 1
ATOM 663 N N . TRP A 1 91 ? -12.903 -15.094 14.028 1.00 95.44 91 TRP A N 1
ATOM 664 C CA . TRP A 1 91 ? -13.885 -15.476 13.011 1.00 95.44 91 TRP A CA 1
ATOM 665 C C . TRP A 1 91 ? -15.094 -16.227 13.577 1.00 95.44 91 TRP A C 1
ATOM 667 O O . TRP A 1 91 ? -16.128 -16.289 12.915 1.00 95.44 91 TRP A O 1
ATOM 677 N N . THR A 1 92 ? -14.987 -16.794 14.782 1.00 94.94 92 THR A N 1
ATOM 678 C CA . THR A 1 92 ? -16.087 -17.541 15.413 1.00 94.94 92 THR A CA 1
ATOM 679 C C . THR A 1 92 ? -17.109 -16.619 16.070 1.00 94.94 92 THR A C 1
ATOM 681 O O . THR A 1 92 ? -18.244 -17.024 16.317 1.00 94.94 92 THR A O 1
ATOM 684 N N . ARG A 1 93 ? -16.742 -15.352 16.305 1.00 89.25 93 ARG A N 1
ATOM 685 C CA . ARG A 1 93 ? -17.530 -14.395 17.084 1.00 89.25 93 ARG A CA 1
ATOM 686 C C . ARG A 1 93 ? -17.995 -13.194 16.260 1.00 89.25 93 ARG A C 1
ATOM 688 O O . ARG A 1 93 ? -17.822 -12.045 16.661 1.00 89.25 93 ARG A O 1
ATOM 695 N N . ALA A 1 94 ? -18.637 -13.447 15.122 1.00 94.44 94 ALA A N 1
ATOM 696 C CA . ALA A 1 94 ? -19.179 -12.386 14.274 1.00 94.44 94 ALA A CA 1
ATOM 697 C C . ALA A 1 94 ? -20.383 -11.676 14.929 1.00 94.44 94 ALA A C 1
ATOM 699 O O . ALA A 1 94 ? -21.508 -12.181 14.927 1.00 94.44 94 ALA A O 1
ATOM 700 N N . ARG A 1 95 ? -20.164 -10.467 15.457 1.00 95.75 95 ARG A N 1
ATOM 701 C CA . ARG A 1 95 ? -21.215 -9.622 16.057 1.00 95.75 95 ARG A CA 1
ATOM 702 C C . ARG A 1 95 ? -22.231 -9.163 14.992 1.00 95.75 95 ARG A C 1
ATOM 704 O O . ARG A 1 95 ? -21.864 -9.028 13.821 1.00 95.75 95 ARG A O 1
ATOM 711 N N . PRO A 1 96 ? -23.507 -8.906 15.340 1.00 96.38 96 PRO A N 1
ATOM 712 C CA . PRO A 1 96 ? -24.458 -8.302 14.406 1.00 96.38 96 PRO A CA 1
ATOM 713 C C . PRO A 1 96 ? -24.062 -6.849 14.104 1.00 96.38 96 PRO A C 1
ATOM 715 O O . PRO A 1 96 ? -23.557 -6.159 14.987 1.00 96.38 96 PRO A O 1
ATOM 718 N N . VAL A 1 97 ? -24.334 -6.363 12.886 1.00 95.69 97 VAL A N 1
ATOM 719 C CA . VAL A 1 97 ? -23.922 -5.014 12.429 1.00 95.69 97 VAL A CA 1
ATOM 720 C C . VAL A 1 97 ? -24.381 -3.917 13.392 1.00 95.69 97 VAL A C 1
ATOM 722 O O . VAL A 1 97 ? -23.592 -3.055 13.759 1.00 95.69 97 VAL A O 1
ATOM 725 N N . ARG A 1 98 ? -25.616 -4.006 13.904 1.00 96.25 98 ARG A N 1
ATOM 726 C CA . ARG A 1 98 ? -26.157 -3.052 14.889 1.00 96.25 98 ARG A CA 1
ATOM 727 C C . ARG A 1 98 ? -25.290 -2.876 16.143 1.00 96.25 98 ARG A C 1
ATOM 729 O O . ARG A 1 98 ? -25.318 -1.817 16.742 1.00 96.25 98 ARG A O 1
ATOM 736 N N . ALA A 1 99 ? -24.546 -3.907 16.550 1.00 95.38 99 ALA A N 1
ATOM 737 C CA . ALA A 1 99 ? -23.733 -3.875 17.765 1.00 95.38 99 ALA A CA 1
ATOM 738 C C . ALA A 1 99 ? -22.359 -3.222 17.553 1.00 95.38 99 ALA A C 1
ATOM 740 O O . ALA A 1 99 ? -21.680 -2.920 18.528 1.00 95.38 99 ALA A O 1
ATOM 741 N N . ILE A 1 100 ? -21.932 -3.050 16.298 1.00 96.69 100 ILE A N 1
ATOM 742 C CA . ILE A 1 100 ? -20.649 -2.428 15.942 1.00 96.69 100 ILE A CA 1
ATOM 743 C C . ILE A 1 100 ? -20.819 -1.106 15.201 1.00 96.69 100 ILE A C 1
ATOM 745 O O . ILE A 1 100 ? -19.833 -0.418 14.983 1.00 96.69 100 ILE A O 1
ATOM 749 N N . PHE A 1 101 ? -22.051 -0.742 14.838 1.00 97.12 101 PHE A N 1
ATOM 750 C CA . PHE A 1 101 ? -22.329 0.371 13.939 1.00 97.12 101 PHE A CA 1
ATOM 751 C C . PHE A 1 101 ? -21.731 1.690 14.437 1.00 97.12 101 PHE A C 1
ATOM 753 O O . PHE A 1 101 ? -20.968 2.313 13.704 1.00 97.12 101 PHE A O 1
ATOM 760 N N . ASP A 1 102 ? -21.980 2.059 15.695 1.00 96.44 102 ASP A N 1
ATOM 761 C CA . ASP A 1 102 ? -21.461 3.306 16.273 1.00 96.44 102 ASP A CA 1
ATOM 762 C C . ASP A 1 102 ? -19.924 3.323 16.323 1.00 96.44 102 ASP A C 1
ATOM 764 O O . ASP A 1 102 ? -19.291 4.329 16.004 1.00 96.44 102 ASP A O 1
ATOM 768 N N . ILE A 1 103 ? -19.305 2.178 16.636 1.00 97.06 103 ILE A N 1
ATOM 769 C CA . ILE A 1 103 ? -17.844 2.026 16.640 1.00 97.06 103 ILE A CA 1
ATOM 770 C C . ILE A 1 103 ? -17.299 2.211 15.218 1.00 97.06 103 ILE A C 1
ATOM 772 O O . ILE A 1 103 ? -16.382 3.002 14.998 1.00 97.06 103 ILE A O 1
ATOM 776 N N . SER A 1 104 ? -17.886 1.529 14.238 1.00 97.81 104 SER A N 1
ATOM 777 C CA . SER A 1 104 ? -17.459 1.607 12.843 1.00 97.81 104 SER A CA 1
ATOM 778 C C . SER A 1 104 ? -17.642 3.002 12.253 1.00 97.81 104 SER A C 1
ATOM 780 O O . SER A 1 104 ? -16.760 3.464 11.534 1.00 97.81 104 SER A O 1
ATOM 782 N N . VAL A 1 105 ? -18.732 3.707 12.573 1.00 97.81 105 VAL A N 1
ATOM 783 C CA . VAL A 1 105 ? -18.962 5.091 12.125 1.00 97.81 105 VAL A CA 1
ATOM 784 C C . VAL A 1 105 ? -17.901 6.030 12.695 1.00 97.81 105 VAL A C 1
ATOM 786 O O . VAL A 1 105 ? -17.301 6.796 11.939 1.00 97.81 105 VAL A O 1
ATOM 789 N N . THR A 1 106 ? -17.598 5.931 13.992 1.00 98.12 106 THR A N 1
ATOM 790 C CA . THR A 1 106 ? -16.523 6.716 14.619 1.00 98.12 106 THR A CA 1
ATOM 791 C C . THR A 1 106 ? -15.168 6.421 13.969 1.00 98.12 106 THR A C 1
ATOM 793 O O . THR A 1 106 ? -14.416 7.342 13.649 1.00 98.12 106 THR A O 1
ATOM 796 N N . LYS A 1 107 ? -14.869 5.149 13.679 1.00 97.88 107 LYS A N 1
ATOM 797 C CA . LYS A 1 107 ? -13.635 4.748 12.986 1.00 97.88 107 LYS A CA 1
ATOM 798 C C . LYS A 1 107 ? -13.557 5.286 11.555 1.00 97.88 107 LYS A C 1
ATOM 800 O O . LYS A 1 107 ? -12.506 5.780 11.148 1.00 97.88 107 LYS A O 1
ATOM 805 N N . LEU A 1 108 ? -14.655 5.219 10.802 1.00 98.25 108 LEU A N 1
ATOM 806 C CA . LEU A 1 108 ? -14.747 5.768 9.447 1.00 98.25 108 LEU A CA 1
ATOM 807 C C . LEU A 1 108 ? -14.534 7.282 9.447 1.00 98.25 108 LEU A C 1
ATOM 809 O O . LEU A 1 108 ? -13.777 7.776 8.616 1.00 98.25 108 LEU A O 1
ATOM 813 N N . ALA A 1 109 ? -15.110 8.002 10.413 1.00 97.94 109 ALA A N 1
ATOM 814 C CA . ALA A 1 109 ? -14.875 9.435 10.571 1.00 97.94 109 ALA A CA 1
ATOM 815 C C . ALA A 1 109 ? -13.385 9.745 10.789 1.00 97.94 109 ALA A C 1
ATOM 817 O O . ALA A 1 109 ? -12.831 10.609 10.108 1.00 97.94 109 ALA A O 1
ATOM 818 N N . GLY A 1 110 ? -12.709 8.994 11.668 1.00 97.75 110 GLY A N 1
ATOM 819 C CA . GLY A 1 110 ? -11.263 9.117 11.869 1.00 97.75 110 GLY A CA 1
ATOM 820 C C . GLY A 1 110 ? -10.460 8.820 10.596 1.00 97.75 110 GLY A C 1
ATOM 821 O O . GLY A 1 110 ? -9.560 9.579 10.225 1.00 97.75 110 GLY A O 1
ATOM 822 N N . LEU A 1 111 ? -10.802 7.748 9.879 1.00 97.31 111 LEU A N 1
ATOM 823 C CA . LEU A 1 111 ? -10.122 7.355 8.644 1.00 97.31 111 LEU A CA 1
ATOM 824 C C . LEU A 1 111 ? -10.278 8.410 7.538 1.00 97.31 111 LEU A C 1
ATOM 826 O O . LEU A 1 111 ? -9.290 8.823 6.933 1.00 97.31 111 LEU A O 1
ATOM 830 N N . TRP A 1 112 ? -11.495 8.896 7.309 1.00 98.38 112 TRP A N 1
ATOM 831 C CA . TRP A 1 112 ? -11.770 9.902 6.284 1.00 98.38 112 TRP A CA 1
ATOM 832 C C . TRP A 1 112 ? -11.143 11.252 6.624 1.00 98.38 112 TRP A C 1
ATOM 834 O O . TRP A 1 112 ? -10.565 11.888 5.745 1.00 98.38 112 TRP A O 1
ATOM 844 N N . ALA A 1 113 ? -11.165 11.659 7.897 1.00 98.06 113 ALA A N 1
ATOM 845 C CA . ALA A 1 113 ? -10.456 12.854 8.350 1.00 98.06 113 ALA A CA 1
ATOM 846 C C . ALA A 1 113 ? -8.942 12.741 8.118 1.00 98.06 113 ALA A C 1
ATOM 848 O O . ALA A 1 113 ? -8.292 13.715 7.745 1.00 98.06 113 ALA A O 1
ATOM 849 N N . THR A 1 114 ? -8.381 11.540 8.275 1.00 98.00 114 THR A N 1
ATOM 850 C CA . THR A 1 114 ? -6.963 11.281 7.992 1.00 98.00 114 THR A CA 1
ATOM 851 C C . THR A 1 114 ? -6.644 11.485 6.515 1.00 98.00 114 THR A C 1
ATOM 853 O O . THR A 1 114 ? -5.668 12.151 6.178 1.00 98.00 114 THR A O 1
ATOM 856 N N . TRP A 1 115 ? -7.477 10.956 5.618 1.00 97.62 115 TRP A N 1
ATOM 857 C CA . TRP A 1 115 ? -7.292 11.137 4.176 1.00 97.62 115 TRP A CA 1
ATOM 858 C C . TRP A 1 115 ? -7.491 12.584 3.740 1.00 97.62 115 TRP A C 1
ATOM 860 O O . TRP A 1 115 ? -6.713 13.079 2.927 1.00 97.62 115 TRP A O 1
ATOM 870 N N . ALA A 1 116 ? -8.465 13.283 4.324 1.00 97.19 116 ALA A N 1
ATOM 871 C CA . ALA A 1 116 ? -8.656 14.710 4.101 1.00 97.19 116 ALA A CA 1
ATOM 872 C C . ALA A 1 116 ? -7.424 15.518 4.540 1.00 97.19 116 ALA A C 1
ATOM 874 O O . ALA A 1 116 ? -6.969 16.385 3.798 1.00 97.19 116 ALA A O 1
ATOM 875 N N . LEU A 1 117 ? -6.837 15.197 5.700 1.00 97.50 117 LEU A N 1
ATOM 876 C CA . LEU A 1 117 ? -5.620 15.845 6.193 1.00 97.50 117 LEU A CA 1
ATOM 877 C C . LEU A 1 117 ? -4.418 15.593 5.270 1.00 97.50 117 LEU A C 1
ATOM 879 O O . LEU A 1 117 ? -3.697 16.531 4.936 1.00 97.50 117 LEU A O 1
ATOM 883 N N . ILE A 1 118 ? -4.214 14.350 4.825 1.00 97.06 118 ILE A N 1
ATOM 884 C CA . ILE A 1 118 ? -3.141 14.005 3.879 1.00 97.06 118 ILE A CA 1
ATOM 885 C C . ILE A 1 118 ? -3.337 14.750 2.550 1.00 97.06 118 ILE A C 1
ATOM 887 O O . ILE A 1 118 ? -2.407 15.389 2.061 1.00 97.06 118 ILE A O 1
ATOM 891 N N . GLY A 1 119 ? -4.554 14.729 1.998 1.00 96.44 119 GLY A N 1
ATOM 892 C CA . GLY A 1 119 ? -4.885 15.449 0.768 1.00 96.44 119 GLY A CA 1
ATOM 893 C C . GLY A 1 119 ? -4.668 16.957 0.899 1.00 96.44 119 GLY A C 1
ATOM 894 O O . GLY A 1 119 ? -4.082 17.579 0.017 1.00 96.44 119 GLY A O 1
ATOM 895 N N . PHE A 1 120 ? -5.051 17.544 2.034 1.00 96.75 120 PHE A N 1
ATOM 896 C CA . PHE A 1 120 ? -4.799 18.953 2.332 1.00 96.75 120 PHE A CA 1
ATOM 897 C C . PHE A 1 120 ? -3.300 19.285 2.343 1.00 96.75 120 PHE A C 1
ATOM 899 O O . PHE A 1 120 ? -2.884 20.278 1.741 1.00 96.75 120 PHE A O 1
ATOM 906 N N . ILE A 1 121 ? -2.472 18.430 2.953 1.00 96.38 121 ILE A N 1
ATOM 907 C CA . ILE A 1 121 ? -1.010 18.584 2.942 1.00 96.38 121 ILE A CA 1
ATOM 908 C C . ILE A 1 121 ? -0.469 18.542 1.507 1.00 96.38 121 ILE A C 1
ATOM 910 O O . ILE A 1 121 ? 0.342 19.397 1.145 1.00 96.38 121 ILE A O 1
ATOM 914 N N . TYR A 1 122 ? -0.935 17.609 0.670 1.00 96.56 122 TYR A N 1
ATOM 915 C CA . TYR A 1 122 ? -0.530 17.544 -0.740 1.00 96.56 122 TYR A CA 1
ATOM 916 C C . TYR A 1 122 ? -0.921 18.796 -1.534 1.00 96.56 122 TYR A C 1
ATOM 918 O O . TYR A 1 122 ? -0.168 19.229 -2.407 1.00 96.56 122 TYR A O 1
ATOM 926 N N . CYS A 1 123 ? -2.064 19.411 -1.230 1.00 95.19 123 CYS A N 1
ATOM 927 C CA . CYS A 1 123 ? -2.489 20.658 -1.868 1.00 95.19 123 CYS A CA 1
ATOM 928 C C . CYS A 1 123 ? -1.614 21.858 -1.468 1.00 95.19 123 CYS A C 1
ATOM 930 O O . CYS A 1 123 ? -1.341 22.718 -2.304 1.00 95.19 123 CYS A O 1
ATOM 932 N N . ILE A 1 124 ? -1.144 21.922 -0.217 1.00 96.38 124 ILE A N 1
ATOM 933 C CA . ILE A 1 124 ? -0.243 22.994 0.247 1.00 96.38 124 ILE A CA 1
ATOM 934 C C . ILE A 1 124 ? 1.160 22.828 -0.348 1.00 96.38 124 ILE A C 1
ATOM 936 O O . ILE A 1 124 ? 1.798 23.790 -0.787 1.00 96.38 124 ILE A O 1
ATOM 940 N N . ALA A 1 125 ? 1.668 21.600 -0.345 1.00 94.19 125 ALA A N 1
ATOM 941 C CA . ALA A 1 125 ? 3.026 21.289 -0.752 1.00 94.19 125 ALA A CA 1
ATOM 942 C C . ALA A 1 125 ? 3.171 21.275 -2.287 1.00 94.19 125 ALA A C 1
ATOM 944 O O . ALA A 1 125 ? 3.107 20.235 -2.939 1.00 94.19 125 ALA A O 1
ATOM 945 N N . ARG A 1 126 ? 3.448 22.451 -2.874 1.00 92.38 126 ARG A N 1
ATOM 946 C CA . ARG A 1 126 ? 3.547 22.673 -4.335 1.00 92.38 126 ARG A CA 1
ATOM 947 C C . ARG A 1 126 ? 4.464 21.697 -5.088 1.00 92.38 126 ARG A C 1
ATOM 949 O O . ARG A 1 126 ? 4.277 21.510 -6.288 1.00 92.38 126 ARG A O 1
ATOM 956 N N . TYR A 1 127 ? 5.461 21.101 -4.435 1.00 92.81 127 TYR A N 1
ATOM 957 C CA . TYR A 1 127 ? 6.368 20.155 -5.090 1.00 92.81 127 TYR A CA 1
ATOM 958 C C . TYR A 1 127 ? 5.674 18.859 -5.538 1.00 92.81 127 TYR A C 1
ATOM 960 O O . TYR A 1 127 ? 6.107 18.281 -6.530 1.00 92.81 127 TYR A O 1
ATOM 968 N N . TYR A 1 128 ? 4.572 18.446 -4.896 1.00 95.31 128 TYR A N 1
ATOM 969 C CA . TYR A 1 128 ? 3.785 17.285 -5.335 1.00 95.31 128 TYR A CA 1
ATOM 970 C C . TYR A 1 128 ? 3.122 17.490 -6.704 1.00 95.31 128 TYR A C 1
ATOM 972 O O . TYR A 1 128 ? 2.788 16.533 -7.391 1.00 95.31 128 TYR A O 1
ATOM 980 N N . TRP A 1 129 ? 2.980 18.737 -7.142 1.00 95.69 129 TRP A N 1
ATOM 981 C CA . TRP A 1 129 ? 2.335 19.098 -8.404 1.00 95.69 129 TRP A CA 1
ATOM 982 C C . TRP A 1 129 ? 3.352 19.412 -9.506 1.00 95.69 129 TRP A C 1
ATOM 984 O O . TRP A 1 129 ? 3.096 20.226 -10.394 1.00 95.69 129 TRP A O 1
ATOM 994 N N . ARG A 1 130 ? 4.551 18.821 -9.428 1.00 93.06 130 ARG A N 1
ATOM 995 C CA . ARG A 1 130 ? 5.635 19.011 -10.400 1.00 93.06 130 ARG A CA 1
ATOM 996 C C . ARG A 1 130 ? 6.317 17.689 -10.736 1.00 93.06 130 ARG A C 1
ATOM 998 O O . ARG A 1 130 ? 6.523 16.842 -9.871 1.00 93.06 130 ARG A O 1
ATOM 1005 N N . GLY A 1 131 ? 6.748 17.562 -11.990 1.00 93.31 131 GLY A N 1
ATOM 1006 C CA . GLY A 1 131 ? 7.538 16.424 -12.458 1.00 93.31 131 GLY A CA 1
ATOM 1007 C C . GLY A 1 131 ? 6.840 15.086 -12.213 1.00 93.31 131 GLY A C 1
ATOM 1008 O O . GLY A 1 131 ? 5.643 14.945 -12.444 1.00 93.31 131 GLY A O 1
ATOM 1009 N N . GLN A 1 132 ? 7.600 14.110 -11.722 1.00 91.94 132 GLN A N 1
ATOM 1010 C CA . GLN A 1 132 ? 7.137 12.736 -11.509 1.00 91.94 132 GLN A CA 1
ATOM 1011 C C . GLN A 1 132 ? 6.004 12.611 -10.478 1.00 91.94 132 GLN A C 1
ATOM 1013 O O . GLN A 1 132 ? 5.195 11.693 -10.572 1.00 91.94 132 GLN A O 1
ATOM 1018 N N . TYR A 1 133 ? 5.898 13.543 -9.525 1.00 95.31 133 TYR A N 1
ATOM 1019 C CA . TYR A 1 133 ? 4.836 13.511 -8.516 1.00 95.31 133 TYR A CA 1
ATOM 1020 C C . TYR A 1 133 ? 3.446 13.831 -9.071 1.00 95.31 133 TYR A C 1
ATOM 1022 O O . TYR A 1 133 ? 2.461 13.468 -8.433 1.00 95.31 133 TYR A O 1
ATOM 1030 N N . LEU A 1 134 ? 3.342 14.443 -10.258 1.00 95.88 134 LEU A N 1
ATOM 1031 C CA . LEU A 1 134 ? 2.041 14.713 -10.872 1.00 95.88 134 LEU A CA 1
ATOM 1032 C C . LEU A 1 134 ? 1.258 13.412 -11.091 1.00 95.88 134 LEU A C 1
ATOM 1034 O O . LEU A 1 134 ? 0.090 13.331 -10.721 1.00 95.88 134 LEU A O 1
ATOM 1038 N N . PHE A 1 135 ? 1.938 12.368 -11.574 1.00 95.44 135 PHE A N 1
ATOM 1039 C CA . PHE A 1 135 ? 1.344 11.042 -11.719 1.00 95.44 135 PHE A CA 1
ATOM 1040 C C . PHE A 1 135 ? 0.894 10.467 -10.365 1.00 95.44 135 PHE A C 1
ATOM 1042 O O . PHE A 1 135 ? -0.190 9.896 -10.263 1.00 95.44 135 PHE A O 1
ATOM 1049 N N . SER A 1 136 ? 1.669 10.678 -9.293 1.00 96.00 136 SER A N 1
ATOM 1050 C CA . SER A 1 136 ? 1.250 10.296 -7.938 1.00 96.00 136 SER A CA 1
ATOM 1051 C C . SER A 1 136 ? -0.028 10.999 -7.500 1.00 96.00 136 SER A C 1
ATOM 1053 O O . SER A 1 136 ? -0.901 10.353 -6.924 1.00 96.00 136 SER A O 1
ATOM 1055 N N . MET A 1 137 ? -0.158 12.300 -7.765 1.00 97.06 137 MET A N 1
ATOM 1056 C CA . MET A 1 137 ? -1.354 13.061 -7.400 1.00 97.06 137 MET A CA 1
ATOM 1057 C C . MET A 1 137 ? -2.576 12.623 -8.207 1.00 97.06 137 MET A C 1
ATOM 1059 O O . MET A 1 137 ? -3.651 12.473 -7.632 1.00 97.06 137 MET A O 1
ATOM 1063 N N . GLU A 1 138 ? -2.416 12.344 -9.502 1.00 95.31 138 GLU A N 1
ATOM 1064 C CA . GLU A 1 138 ? -3.482 11.786 -10.344 1.00 95.31 138 GLU A CA 1
ATOM 1065 C C . GLU A 1 138 ? -3.950 10.421 -9.822 1.00 95.31 138 GLU A C 1
ATOM 1067 O O . GLU A 1 138 ? -5.151 10.193 -9.672 1.00 95.31 138 GLU A O 1
ATOM 1072 N N . MET A 1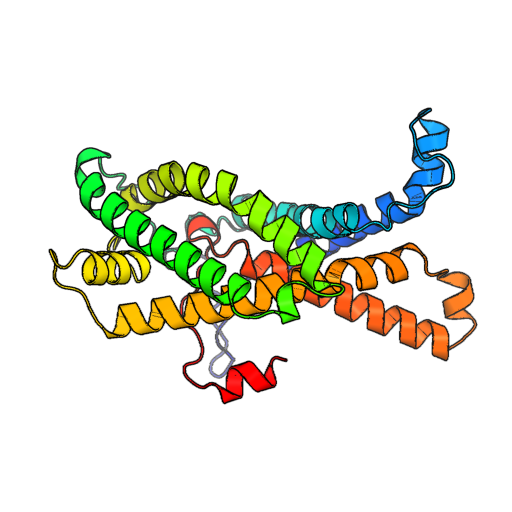 139 ? -3.015 9.533 -9.467 1.00 95.38 139 MET A N 1
ATOM 1073 C CA . MET A 1 139 ? -3.335 8.214 -8.911 1.00 95.38 139 MET A CA 1
ATOM 1074 C C . MET A 1 139 ? -3.997 8.303 -7.536 1.00 95.38 139 MET A C 1
ATOM 1076 O O . MET A 1 139 ? -4.993 7.624 -7.294 1.00 95.38 139 MET A O 1
ATOM 1080 N N . MET A 1 140 ? -3.494 9.154 -6.640 1.00 94.50 140 MET A N 1
ATOM 1081 C CA . MET A 1 140 ? -4.107 9.382 -5.326 1.00 94.50 140 MET A CA 1
ATOM 1082 C C . MET A 1 140 ? -5.501 10.007 -5.451 1.00 94.50 140 MET A C 1
ATOM 1084 O O . MET A 1 140 ? -6.433 9.582 -4.765 1.00 94.50 140 MET A O 1
ATOM 1088 N N . GLY A 1 141 ? -5.664 10.968 -6.363 1.00 95.19 141 GLY A N 1
ATOM 1089 C CA . GLY A 1 141 ? -6.946 11.592 -6.676 1.00 95.19 141 GLY A CA 1
ATOM 1090 C C . GLY A 1 141 ? -7.955 10.589 -7.231 1.00 95.19 141 GLY A C 1
ATOM 1091 O O . GLY A 1 141 ? -9.096 10.557 -6.779 1.00 95.19 141 GLY A O 1
ATOM 1092 N N . ALA A 1 142 ? -7.536 9.707 -8.141 1.00 95.19 142 ALA A N 1
ATOM 1093 C CA . ALA A 1 142 ? -8.385 8.631 -8.648 1.00 95.19 142 ALA A CA 1
ATOM 1094 C C . ALA A 1 142 ? -8.722 7.591 -7.564 1.00 95.19 142 ALA A C 1
ATOM 1096 O O . ALA A 1 142 ? -9.843 7.083 -7.519 1.00 95.19 142 ALA A O 1
ATOM 1097 N N . ALA A 1 143 ? -7.781 7.292 -6.663 1.00 94.06 143 ALA A N 1
ATOM 1098 C CA . ALA A 1 143 ? -7.950 6.297 -5.607 1.00 94.06 143 ALA A CA 1
ATOM 1099 C C . ALA A 1 143 ? -8.898 6.743 -4.481 1.00 94.06 143 ALA A C 1
ATOM 1101 O O . ALA A 1 143 ? -9.445 5.886 -3.785 1.00 94.06 143 ALA A O 1
ATOM 1102 N N . ILE A 1 144 ? -9.137 8.046 -4.288 1.00 94.00 144 ILE A N 1
ATOM 1103 C CA . ILE A 1 144 ? -9.943 8.525 -3.154 1.00 94.00 144 ILE A CA 1
ATOM 1104 C C . ILE A 1 144 ? -11.387 8.010 -3.195 1.00 94.00 144 ILE A C 1
ATOM 1106 O O . ILE A 1 144 ? -11.923 7.603 -2.166 1.00 94.00 144 ILE A O 1
ATOM 1110 N N . ILE A 1 145 ? -11.998 7.963 -4.383 1.00 94.56 145 ILE A N 1
ATOM 1111 C CA . ILE A 1 145 ? -13.381 7.507 -4.568 1.00 94.56 145 ILE A CA 1
ATOM 1112 C C . ILE A 1 145 ? -13.525 6.027 -4.181 1.00 94.56 145 ILE A C 1
ATOM 1114 O O . ILE A 1 145 ? -14.316 5.733 -3.280 1.00 94.56 145 ILE A O 1
ATOM 1118 N N . PRO A 1 146 ? -12.776 5.078 -4.783 1.00 95.94 146 PRO A N 1
ATOM 1119 C CA . PRO A 1 146 ? -12.873 3.682 -4.384 1.00 95.94 146 PRO A CA 1
ATOM 1120 C C . PRO A 1 146 ? -12.449 3.466 -2.927 1.00 95.94 146 PRO A C 1
ATOM 1122 O O . PRO A 1 146 ? -13.070 2.649 -2.257 1.00 95.94 146 PRO A O 1
ATOM 1125 N N . LEU A 1 147 ? -11.467 4.204 -2.392 1.00 94.62 147 LEU A N 1
ATOM 1126 C CA . LEU A 1 147 ? -11.076 4.084 -0.981 1.00 94.62 147 LEU A CA 1
ATOM 1127 C C . LEU A 1 147 ? -12.210 4.474 -0.027 1.00 94.62 147 LEU A C 1
ATOM 1129 O O . LEU A 1 147 ? -12.505 3.720 0.902 1.00 94.62 147 LEU A O 1
ATOM 1133 N N . LEU A 1 148 ? -12.885 5.601 -0.266 1.00 95.94 148 LEU A N 1
ATOM 1134 C CA . LEU A 1 148 ? -14.048 6.020 0.523 1.00 95.94 148 LEU A CA 1
ATOM 1135 C C . LEU A 1 148 ? -15.159 4.973 0.453 1.00 95.94 148 LEU A C 1
ATOM 1137 O O . LEU A 1 148 ? -15.613 4.496 1.495 1.00 95.94 148 LEU A O 1
ATOM 1141 N N . LEU A 1 149 ? -15.531 4.549 -0.756 1.00 97.25 149 LEU A N 1
ATOM 1142 C CA . LEU A 1 149 ? -16.620 3.593 -0.960 1.00 97.25 149 LEU A CA 1
ATOM 1143 C C . LEU A 1 149 ? -16.323 2.217 -0.358 1.00 97.25 149 LEU A C 1
ATOM 1145 O O . LEU A 1 149 ? -17.187 1.648 0.302 1.00 97.25 149 LEU A O 1
ATOM 1149 N N . LEU A 1 150 ? -15.112 1.687 -0.549 1.00 97.56 150 LEU A N 1
ATOM 1150 C CA . LEU A 1 150 ? -14.727 0.356 -0.071 1.00 97.56 150 LEU A CA 1
ATOM 1151 C C . LEU A 1 150 ? -14.390 0.336 1.423 1.00 97.56 150 LEU A C 1
ATOM 1153 O O . LEU A 1 150 ? -14.519 -0.714 2.055 1.00 97.56 150 LEU A O 1
ATOM 1157 N N . SER A 1 151 ? -14.012 1.474 2.016 1.00 97.75 151 SER A N 1
ATOM 1158 C CA . SER A 1 151 ? -13.757 1.547 3.459 1.00 97.75 151 SER A CA 1
ATOM 1159 C C . SER A 1 151 ? -14.996 1.234 4.292 1.00 97.75 151 SER A C 1
ATOM 1161 O O . SER A 1 151 ? -14.873 0.556 5.308 1.00 97.75 151 SER A O 1
ATOM 1163 N N . VAL A 1 152 ? -16.188 1.645 3.846 1.00 98.12 152 VAL A N 1
ATOM 1164 C CA . VAL A 1 152 ? -17.451 1.415 4.567 1.00 98.12 152 VAL A CA 1
ATOM 1165 C C . VAL A 1 152 ? -17.750 -0.078 4.753 1.00 98.12 152 VAL A C 1
ATOM 1167 O O . VAL A 1 152 ? -17.815 -0.520 5.905 1.00 98.12 152 VAL A O 1
ATOM 1170 N N . PRO A 1 153 ? -17.905 -0.892 3.685 1.00 97.94 153 PRO A N 1
ATOM 1171 C CA . PRO A 1 153 ? -18.166 -2.316 3.847 1.00 97.94 153 PRO A CA 1
ATOM 1172 C C . PRO A 1 153 ? -16.993 -3.033 4.517 1.00 97.94 153 PRO A C 1
ATOM 1174 O O . PRO A 1 153 ? -17.230 -3.943 5.307 1.00 97.94 153 PRO A O 1
ATOM 1177 N N . TYR A 1 154 ? -15.747 -2.615 4.264 1.00 97.75 154 TYR A N 1
ATOM 1178 C CA . TYR A 1 154 ? -14.575 -3.229 4.887 1.00 97.75 154 TYR A CA 1
ATOM 1179 C C . TYR A 1 154 ? -14.552 -3.031 6.407 1.00 97.75 154 TYR A C 1
ATOM 1181 O O . TYR A 1 154 ? -14.418 -4.011 7.138 1.00 97.75 154 TYR A O 1
ATOM 1189 N N . VAL A 1 155 ? -14.720 -1.799 6.898 1.00 98.00 155 VAL A N 1
ATOM 1190 C CA . VAL A 1 155 ? -14.705 -1.493 8.338 1.00 98.00 155 VAL A CA 1
ATOM 1191 C C . VAL A 1 155 ? -15.889 -2.152 9.044 1.00 98.00 155 VAL A C 1
ATOM 1193 O O . VAL A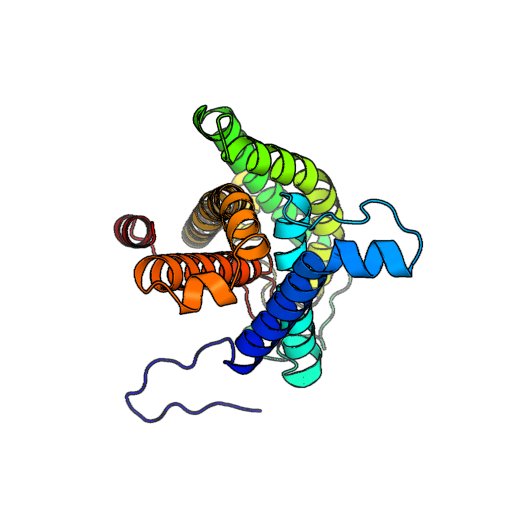 1 155 ? -15.690 -2.827 10.053 1.00 98.00 155 VAL A O 1
ATOM 1196 N N . LEU A 1 156 ? -17.099 -2.049 8.477 1.00 97.56 156 LEU A N 1
ATOM 1197 C CA . LEU A 1 156 ? -18.293 -2.695 9.035 1.00 97.56 156 LEU A CA 1
ATOM 1198 C C . LEU A 1 156 ? -18.162 -4.218 9.090 1.00 97.56 156 LEU A C 1
ATOM 1200 O O . LEU A 1 156 ? -18.673 -4.846 10.012 1.00 97.56 156 LEU A O 1
ATOM 1204 N N . TRP A 1 157 ? -17.514 -4.835 8.102 1.00 97.62 157 TRP A N 1
ATOM 1205 C CA . TRP A 1 157 ? -17.253 -6.270 8.114 1.00 97.62 157 TRP A CA 1
ATOM 1206 C C . TRP A 1 157 ? -16.189 -6.644 9.149 1.00 97.62 157 TRP A C 1
ATOM 1208 O O . TRP A 1 157 ? -16.404 -7.568 9.935 1.00 97.62 157 TRP A O 1
ATOM 1218 N N . LEU A 1 158 ? -15.071 -5.918 9.178 1.00 97.31 158 LEU A N 1
ATOM 1219 C CA . LEU A 1 158 ? -13.925 -6.229 10.026 1.00 97.31 158 LEU A CA 1
ATOM 1220 C C . LEU A 1 158 ? -14.255 -6.073 11.517 1.00 97.31 158 LEU A C 1
ATOM 1222 O O . LEU A 1 158 ? -13.966 -6.974 12.305 1.00 97.31 158 LEU A O 1
ATOM 1226 N N . ASP A 1 159 ? -14.927 -4.989 11.911 1.00 97.50 159 ASP A N 1
ATOM 1227 C CA . ASP A 1 159 ? -15.246 -4.701 13.319 1.00 97.50 159 ASP A CA 1
ATOM 1228 C C . ASP A 1 159 ? -16.142 -5.768 13.965 1.00 97.50 159 ASP A C 1
ATOM 1230 O O . ASP A 1 159 ? -16.123 -5.956 15.186 1.00 97.50 159 ASP A O 1
ATOM 1234 N N . ARG A 1 160 ? -16.895 -6.523 13.153 1.00 97.44 160 ARG A N 1
ATOM 1235 C CA . ARG A 1 160 ? -17.730 -7.636 13.629 1.00 97.44 160 ARG A CA 1
ATOM 1236 C C . ARG A 1 160 ? -16.917 -8.782 14.203 1.00 97.44 160 ARG A C 1
ATOM 1238 O O . ARG A 1 160 ? -17.442 -9.489 15.058 1.00 97.44 160 ARG A O 1
ATOM 1245 N N . VAL A 1 161 ? -15.697 -8.978 13.713 1.00 97.31 161 VAL A N 1
ATOM 1246 C CA . VAL A 1 161 ? -14.812 -10.093 14.080 1.00 97.31 161 VAL A CA 1
ATOM 1247 C C . VAL A 1 161 ? -13.563 -9.624 14.828 1.00 97.31 161 VAL A C 1
ATOM 1249 O O . VAL A 1 161 ? -12.798 -10.449 15.315 1.00 97.31 161 VAL A O 1
ATOM 1252 N N . MET A 1 162 ? -13.340 -8.315 14.968 1.00 96.69 162 MET A N 1
ATOM 1253 C CA . MET A 1 162 ? -12.238 -7.793 15.776 1.00 96.69 162 MET A CA 1
ATOM 1254 C C . MET A 1 162 ? -12.454 -8.071 17.265 1.00 96.69 162 MET A C 1
ATOM 1256 O O . MET A 1 162 ? -13.487 -7.717 17.847 1.00 96.69 162 MET A O 1
ATOM 1260 N N . VAL A 1 163 ? -11.426 -8.642 17.900 1.00 95.62 163 VAL A N 1
ATOM 1261 C CA . VAL A 1 163 ? -11.400 -8.875 19.351 1.00 95.62 163 VAL A CA 1
ATOM 1262 C C . VAL A 1 163 ? -11.552 -7.540 20.084 1.00 95.62 163 VAL A C 1
ATOM 1264 O O . VAL A 1 163 ? -12.515 -7.369 20.835 1.00 95.62 163 VAL A O 1
ATOM 1267 N N . ASN A 1 164 ? -10.683 -6.570 19.774 1.00 94.38 164 ASN A N 1
ATOM 1268 C CA . ASN A 1 164 ? -10.801 -5.179 20.212 1.00 94.38 164 ASN A CA 1
ATOM 1269 C C . ASN A 1 164 ? -11.098 -4.264 19.006 1.00 94.38 164 ASN A C 1
ATOM 1271 O O . ASN A 1 164 ? -10.175 -3.961 18.251 1.00 94.38 164 ASN A O 1
ATOM 1275 N N . PRO A 1 165 ? -12.358 -3.841 18.788 1.00 94.94 165 PRO A N 1
ATOM 1276 C CA . PRO A 1 165 ? -12.734 -3.022 17.636 1.00 94.94 165 PRO A CA 1
ATOM 1277 C C . PRO A 1 165 ? -12.359 -1.536 17.793 1.00 94.94 165 PRO A C 1
ATOM 1279 O O . PRO A 1 165 ? -12.321 -0.823 16.793 1.00 94.94 165 PRO A O 1
ATOM 1282 N N . ARG A 1 166 ? -12.065 -1.060 19.012 1.00 96.56 166 ARG A N 1
ATOM 1283 C CA . ARG A 1 166 ? -11.630 0.319 19.280 1.00 96.56 166 ARG A CA 1
ATOM 1284 C C . ARG A 1 166 ? -10.113 0.420 19.098 1.00 96.56 166 ARG A C 1
ATOM 1286 O O . ARG A 1 166 ? -9.360 0.283 20.051 1.00 96.56 166 ARG A O 1
ATOM 1293 N N . ASP A 1 167 ? -9.681 0.561 17.849 1.00 95.38 167 ASP A N 1
ATOM 1294 C CA . ASP A 1 167 ? -8.268 0.681 17.465 1.00 95.38 167 ASP A CA 1
ATOM 1295 C C . ASP A 1 167 ? -7.814 2.147 17.308 1.00 95.38 167 ASP A C 1
ATOM 1297 O O . ASP A 1 167 ? -8.588 3.082 17.516 1.00 95.38 167 ASP A O 1
ATOM 1301 N N . HIS A 1 168 ? -6.558 2.353 16.898 1.00 95.62 168 HIS A N 1
ATOM 1302 C CA . HIS A 1 168 ? -5.959 3.665 16.624 1.00 95.62 168 HIS A CA 1
ATOM 1303 C C . HIS A 1 168 ? -6.857 4.603 15.786 1.00 95.62 168 HIS A C 1
ATOM 1305 O O . HIS A 1 168 ? -6.988 5.788 16.098 1.00 95.62 168 HIS A O 1
ATOM 1311 N N . ALA A 1 169 ? -7.512 4.078 14.742 1.00 96.25 169 ALA A N 1
ATOM 1312 C CA . ALA A 1 169 ? -8.381 4.871 13.872 1.00 96.25 169 ALA A CA 1
ATOM 1313 C C . ALA A 1 169 ? -9.689 5.259 14.574 1.00 96.25 169 ALA A C 1
ATOM 1315 O O . ALA A 1 169 ? -10.179 6.377 14.400 1.00 96.25 169 ALA A O 1
ATOM 1316 N N . TRP A 1 170 ? -10.225 4.364 15.408 1.00 98.12 170 TRP A N 1
ATOM 1317 C CA . TRP A 1 170 ? -11.360 4.676 16.269 1.00 98.12 170 TRP A CA 1
ATOM 1318 C C . TRP A 1 170 ? -11.019 5.765 17.293 1.00 98.12 170 TRP A C 1
ATOM 1320 O O . TRP A 1 170 ? -11.780 6.720 17.418 1.00 98.12 170 TRP A O 1
ATOM 1330 N N . HIS A 1 171 ? -9.870 5.678 17.973 1.00 98.38 171 HIS A N 1
ATOM 1331 C CA . HIS A 1 171 ? -9.443 6.689 18.950 1.00 98.38 171 HIS A CA 1
ATOM 1332 C C . HIS A 1 171 ? -9.265 8.073 18.318 1.00 98.38 171 HIS A C 1
ATOM 1334 O O . HIS A 1 171 ? -9.683 9.075 18.899 1.00 98.38 171 HIS A O 1
ATOM 1340 N N . PHE A 1 172 ? -8.716 8.137 17.102 1.00 98.38 172 PHE A N 1
ATOM 1341 C CA . PHE A 1 172 ? -8.636 9.389 16.351 1.00 98.38 172 PHE A CA 1
ATOM 1342 C C . PHE A 1 172 ? -10.022 9.938 15.987 1.00 98.38 172 PHE A C 1
ATOM 1344 O O . PHE A 1 172 ? -10.279 11.127 16.167 1.00 98.38 172 PHE A O 1
ATOM 1351 N N . GLY A 1 173 ? -10.947 9.079 15.551 1.00 97.94 173 GLY A N 1
ATOM 1352 C CA . GLY A 1 173 ? -12.337 9.470 15.314 1.00 97.94 173 GLY A CA 1
ATOM 1353 C C . GLY A 1 173 ? -13.044 9.979 16.573 1.00 97.94 173 GLY A C 1
ATOM 1354 O O . GLY A 1 173 ? -13.692 11.024 16.537 1.00 97.94 173 GLY A O 1
ATOM 1355 N N . ALA A 1 174 ? -12.874 9.289 17.702 1.00 98.06 174 ALA A N 1
ATOM 1356 C CA . ALA A 1 174 ? -13.444 9.672 18.990 1.00 98.06 174 ALA A CA 1
ATOM 1357 C C . ALA A 1 174 ? -12.924 11.041 19.459 1.00 98.06 174 ALA A C 1
ATOM 1359 O O . ALA A 1 174 ? -13.722 11.867 19.903 1.00 98.06 174 ALA A O 1
ATOM 1360 N N . MET A 1 175 ? -11.625 11.320 19.276 1.00 97.81 175 MET A N 1
ATOM 1361 C CA . MET A 1 175 ? -11.034 12.638 19.535 1.00 97.81 175 MET A CA 1
ATOM 1362 C C . MET A 1 175 ? -11.696 13.743 18.702 1.00 97.81 175 MET A C 1
ATOM 1364 O O . MET A 1 175 ? -12.014 14.800 19.238 1.00 97.81 175 MET A O 1
ATOM 1368 N N . LEU A 1 176 ? -11.912 13.510 17.403 1.00 97.25 176 LEU A N 1
ATOM 1369 C CA . LEU A 1 176 ? -12.509 14.505 16.502 1.00 97.25 176 LEU A CA 1
ATOM 1370 C C . LEU A 1 176 ? -13.993 14.751 16.791 1.00 97.25 176 LEU A C 1
ATOM 1372 O O . LEU A 1 176 ? -14.468 15.878 16.681 1.00 97.25 176 LEU A O 1
ATOM 1376 N N . ILE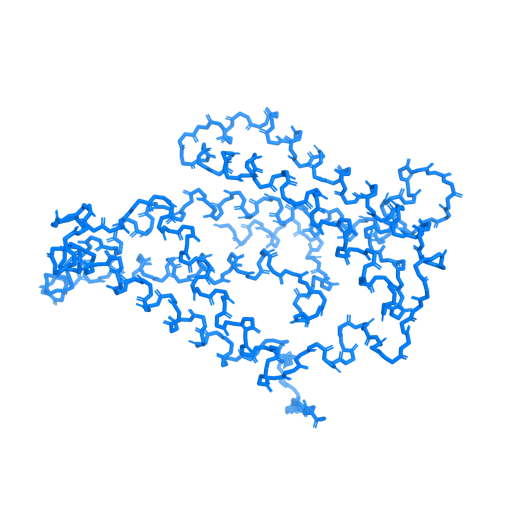 A 1 177 ? -14.729 13.695 17.143 1.00 96.62 177 ILE A N 1
ATOM 1377 C CA . ILE A 1 177 ? -16.163 13.771 17.443 1.00 96.62 177 ILE A CA 1
ATOM 1378 C C . ILE A 1 177 ? -16.407 14.361 18.844 1.00 96.62 177 ILE A C 1
ATOM 1380 O O . ILE A 1 177 ? -17.435 15.001 19.067 1.00 96.62 177 ILE A O 1
ATOM 1384 N N . GLY A 1 178 ? -15.494 14.135 19.794 1.00 92.81 178 GLY A N 1
ATOM 1385 C CA . GLY A 1 178 ? -15.553 14.689 21.151 1.00 92.81 178 GLY A CA 1
ATOM 1386 C C . GLY A 1 178 ? -16.640 14.090 22.053 1.00 92.81 178 GLY A C 1
ATOM 1387 O O . GLY A 1 178 ? -16.963 14.673 23.084 1.00 92.81 178 GLY A O 1
ATOM 1388 N N . ARG A 1 179 ? -17.236 12.950 21.672 1.00 86.44 179 ARG A N 1
ATOM 1389 C CA . ARG A 1 179 ? -18.338 12.304 22.419 1.00 86.44 179 ARG A CA 1
ATOM 1390 C C . ARG A 1 179 ? -17.905 11.141 23.306 1.00 86.44 179 ARG A C 1
ATOM 1392 O O . ARG A 1 179 ? -18.583 10.846 24.284 1.00 86.44 179 ARG A O 1
ATOM 1399 N N . GLU A 1 180 ? -16.815 10.467 22.958 1.00 91.94 180 GLU A N 1
ATOM 1400 C CA . GLU A 1 180 ? -16.314 9.296 23.679 1.00 91.94 180 GLU A CA 1
ATOM 1401 C C . GLU A 1 180 ? -14.892 9.553 24.185 1.00 91.94 180 GLU A C 1
ATOM 1403 O O . GLU A 1 180 ? -14.132 10.311 23.581 1.00 91.94 180 GLU A O 1
ATOM 1408 N N . ALA A 1 181 ? -14.525 8.912 25.297 1.00 95.44 181 ALA A N 1
ATOM 1409 C CA . ALA A 1 181 ? -13.157 8.962 25.797 1.00 95.44 181 ALA A CA 1
ATOM 1410 C C . ALA A 1 181 ? -12.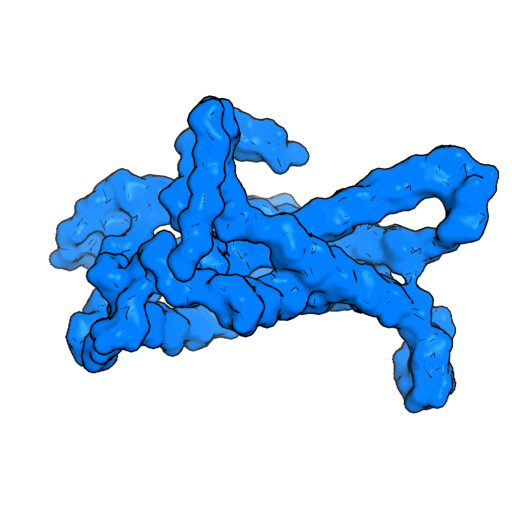205 8.285 24.799 1.00 95.44 181 ALA A C 1
ATOM 1412 O O . ALA A 1 181 ? -12.475 7.183 24.314 1.00 95.44 181 ALA A O 1
ATOM 1413 N N . TYR A 1 182 ? -11.078 8.935 24.521 1.00 97.56 182 TYR A N 1
ATOM 1414 C CA . TYR A 1 182 ? -10.030 8.418 23.649 1.00 97.56 182 TYR A CA 1
ATOM 1415 C C . TYR A 1 182 ? -8.689 8.378 24.382 1.00 97.56 182 TYR A C 1
ATOM 1417 O O . TYR A 1 182 ? -8.487 9.093 25.362 1.00 97.56 182 TYR A O 1
ATOM 1425 N N . ASP A 1 183 ? -7.771 7.550 23.889 1.00 97.75 183 ASP A N 1
ATOM 1426 C CA . ASP A 1 183 ? -6.400 7.486 24.376 1.00 97.75 183 ASP A CA 1
ATOM 1427 C C . ASP A 1 183 ? -5.498 8.361 23.477 1.00 97.75 183 ASP A C 1
ATOM 1429 O O . ASP A 1 183 ? -5.410 8.115 22.266 1.00 97.75 183 ASP A O 1
ATOM 1433 N N . PRO A 1 184 ? -4.836 9.402 24.017 1.00 96.88 184 PRO A N 1
ATOM 1434 C CA . PRO A 1 184 ? -3.924 10.247 23.251 1.00 96.88 184 PRO A CA 1
ATOM 1435 C C . PRO A 1 184 ? -2.739 9.503 22.623 1.00 96.88 184 PRO A C 1
ATOM 1437 O O . PRO A 1 184 ? -2.244 9.933 21.576 1.00 96.88 184 PRO A O 1
ATOM 1440 N N . ASP A 1 185 ? -2.252 8.418 23.225 1.00 96.62 185 ASP A N 1
ATOM 1441 C CA . ASP A 1 185 ? -1.103 7.682 22.693 1.00 96.62 185 ASP A CA 1
ATOM 1442 C C . ASP A 1 185 ? -1.489 6.841 21.470 1.00 96.62 185 ASP A C 1
ATOM 1444 O O . ASP A 1 185 ? -0.738 6.797 20.487 1.00 96.62 185 ASP A O 1
ATOM 1448 N N . GLU A 1 186 ? -2.710 6.305 21.458 1.00 96.75 186 GLU A N 1
ATOM 1449 C CA . GLU A 1 186 ? -3.322 5.650 20.296 1.00 96.75 186 GLU A CA 1
ATOM 1450 C C . GLU A 1 186 ? -3.500 6.635 19.127 1.00 96.75 186 GLU A C 1
ATOM 1452 O O . GLU A 1 186 ? -3.221 6.304 17.971 1.00 96.75 186 GLU A O 1
ATOM 1457 N N . VAL A 1 187 ? -3.869 7.889 19.417 1.00 97.56 187 VAL A N 1
ATOM 1458 C CA . VAL A 1 187 ? -3.950 8.956 18.404 1.00 97.56 187 VAL A CA 1
ATOM 1459 C C . VAL A 1 187 ? -2.574 9.276 17.818 1.00 97.56 187 VAL A C 1
ATOM 1461 O O . VAL A 1 187 ? -2.420 9.368 16.597 1.00 97.56 187 VAL A O 1
ATOM 1464 N N . LYS A 1 188 ? -1.536 9.410 18.653 1.00 96.00 188 LYS A N 1
ATOM 1465 C CA . LYS A 1 188 ? -0.161 9.631 18.168 1.00 96.00 188 LYS A CA 1
ATOM 1466 C C . LYS A 1 188 ? 0.329 8.452 17.326 1.00 96.00 188 LYS A C 1
ATOM 1468 O O . LYS A 1 188 ? 1.084 8.656 16.374 1.00 96.00 188 LYS A O 1
ATOM 1473 N N . ALA A 1 189 ? -0.029 7.218 17.684 1.00 95.25 189 ALA A N 1
ATOM 1474 C CA . ALA A 1 189 ? 0.305 6.025 16.905 1.00 95.25 189 ALA A CA 1
ATOM 1475 C C . ALA A 1 189 ? -0.397 6.027 15.536 1.00 95.25 189 ALA A C 1
ATOM 1477 O O . ALA A 1 189 ? 0.259 5.777 14.517 1.00 95.25 189 ALA A O 1
ATOM 1478 N N . HIS A 1 190 ? -1.682 6.399 15.498 1.00 96.81 190 HIS A N 1
ATOM 1479 C CA . HIS A 1 190 ? -2.448 6.592 14.264 1.00 96.81 190 HIS A CA 1
ATOM 1480 C C . HIS A 1 190 ? -1.776 7.611 13.341 1.00 96.81 190 HIS A C 1
ATOM 1482 O O . HIS A 1 190 ? -1.419 7.287 12.208 1.00 96.81 190 HIS A O 1
ATOM 1488 N N . LEU A 1 191 ? -1.537 8.824 13.848 1.00 96.69 191 LEU A N 1
ATOM 1489 C CA . LEU A 1 191 ? -0.976 9.928 13.068 1.00 96.69 191 LEU A CA 1
ATOM 1490 C C . LEU A 1 191 ? 0.412 9.597 12.513 1.00 96.69 191 LEU A C 1
ATOM 1492 O O . LEU A 1 191 ? 0.673 9.862 11.343 1.00 96.69 191 LEU A O 1
ATOM 1496 N N . ARG A 1 192 ? 1.291 8.967 13.305 1.00 95.62 192 ARG A N 1
ATOM 1497 C CA . ARG A 1 192 ? 2.619 8.537 12.829 1.00 95.62 192 ARG A CA 1
ATOM 1498 C C . ARG A 1 192 ? 2.522 7.490 11.725 1.00 95.62 192 ARG A C 1
ATOM 1500 O O . ARG A 1 192 ? 3.176 7.630 10.695 1.00 95.62 192 ARG A O 1
ATOM 1507 N N . SER A 1 193 ? 1.689 6.470 11.921 1.00 94.75 193 SER A N 1
ATOM 1508 C CA . SER A 1 193 ? 1.510 5.393 10.941 1.00 94.75 193 SER A CA 1
ATOM 1509 C C . SER A 1 193 ? 0.992 5.939 9.610 1.00 94.75 193 SER A C 1
ATOM 1511 O O . SER A 1 193 ? 1.506 5.594 8.549 1.00 94.75 193 SER A O 1
ATOM 1513 N N . TRP A 1 194 ? 0.019 6.850 9.657 1.00 96.62 194 TRP A N 1
ATOM 1514 C CA . TRP A 1 194 ? -0.532 7.475 8.457 1.00 96.62 194 TRP A CA 1
ATOM 1515 C C . TRP A 1 194 ? 0.373 8.534 7.835 1.00 96.62 194 TRP A C 1
ATOM 1517 O O . TRP A 1 194 ? 0.361 8.658 6.615 1.00 96.62 194 TRP A O 1
ATOM 1527 N N . ALA A 1 195 ? 1.193 9.242 8.615 1.00 94.75 195 ALA A N 1
ATOM 1528 C CA . ALA A 1 195 ? 2.209 10.146 8.079 1.00 94.75 195 ALA A CA 1
ATOM 1529 C C . ALA A 1 195 ? 3.248 9.379 7.247 1.00 94.75 195 ALA A C 1
ATOM 1531 O O . ALA A 1 195 ? 3.529 9.763 6.114 1.00 94.75 195 ALA A O 1
ATOM 1532 N N . VAL A 1 196 ? 3.743 8.250 7.770 1.00 93.50 196 VAL A N 1
ATOM 1533 C CA . VAL A 1 196 ? 4.663 7.352 7.055 1.00 93.50 196 VAL A CA 1
ATOM 1534 C C . VAL A 1 196 ? 4.014 6.840 5.767 1.00 93.50 196 VAL A C 1
ATOM 1536 O O . VAL A 1 196 ? 4.592 6.978 4.691 1.00 93.50 196 VAL A O 1
ATOM 1539 N N . LYS A 1 197 ? 2.777 6.330 5.835 1.00 94.44 197 LYS A N 1
ATOM 1540 C CA . LYS A 1 197 ? 2.061 5.860 4.638 1.00 94.44 197 LYS A CA 1
ATOM 1541 C C . LYS A 1 197 ? 1.821 6.971 3.618 1.00 94.44 197 LYS A C 1
ATOM 1543 O O . LYS A 1 197 ? 2.111 6.777 2.444 1.00 94.44 197 LYS A O 1
ATOM 1548 N N . GLY A 1 198 ? 1.299 8.115 4.052 1.00 94.56 198 GLY A N 1
ATOM 1549 C CA . GLY A 1 198 ? 1.008 9.248 3.178 1.00 94.56 198 GLY A CA 1
ATOM 1550 C C . GLY A 1 198 ? 2.264 9.742 2.464 1.00 94.56 198 GLY A C 1
ATOM 1551 O O . GLY A 1 198 ? 2.249 9.967 1.260 1.00 94.56 198 GLY A O 1
ATOM 1552 N N . PHE A 1 199 ? 3.387 9.844 3.164 1.00 93.94 199 PHE A N 1
ATOM 1553 C CA . PHE A 1 199 ? 4.630 10.273 2.537 1.00 93.94 199 PHE A CA 1
ATOM 1554 C C . PHE A 1 199 ? 5.185 9.229 1.547 1.00 93.94 199 PHE A C 1
ATOM 1556 O O . PHE A 1 199 ? 5.349 9.521 0.359 1.00 93.94 199 PHE A O 1
ATOM 1563 N N . PHE A 1 200 ? 5.426 7.996 2.007 1.00 94.12 200 PHE A N 1
ATOM 1564 C CA . PHE A 1 200 ? 6.116 6.986 1.198 1.00 94.12 200 PHE A CA 1
ATOM 1565 C C . PHE A 1 200 ? 5.280 6.473 0.024 1.00 94.12 200 PHE A C 1
ATOM 1567 O O . PHE A 1 200 ? 5.847 6.199 -1.027 1.00 94.12 200 PHE A O 1
ATOM 1574 N N . ILE A 1 201 ? 3.949 6.393 0.136 1.00 95.88 201 ILE A N 1
ATOM 1575 C CA . ILE A 1 201 ? 3.107 5.957 -0.992 1.00 95.88 201 ILE A CA 1
ATOM 1576 C C . ILE A 1 201 ? 3.201 6.957 -2.154 1.00 95.88 201 ILE A C 1
ATOM 1578 O O . ILE A 1 201 ? 3.384 6.549 -3.301 1.00 95.88 201 ILE A O 1
ATOM 1582 N N . ALA A 1 202 ? 3.121 8.263 -1.877 1.00 95.94 202 ALA A N 1
ATOM 1583 C CA . ALA A 1 202 ? 3.239 9.285 -2.918 1.00 95.94 202 ALA A CA 1
ATOM 1584 C C . ALA A 1 202 ? 4.637 9.296 -3.561 1.00 95.94 202 ALA A C 1
ATOM 1586 O O . ALA A 1 202 ? 4.747 9.460 -4.780 1.00 95.94 202 ALA A O 1
ATOM 1587 N N . PHE A 1 203 ? 5.684 9.094 -2.753 1.00 94.62 203 PHE A N 1
ATOM 1588 C CA . PHE A 1 203 ? 7.064 8.947 -3.219 1.00 94.62 203 PHE A CA 1
ATOM 1589 C C . PHE A 1 203 ? 7.251 7.708 -4.102 1.00 94.62 203 PHE A C 1
ATOM 1591 O O . PHE A 1 203 ? 7.729 7.824 -5.224 1.00 94.62 203 PHE A O 1
ATOM 1598 N N . MET A 1 204 ? 6.811 6.532 -3.652 1.00 96.38 204 MET A N 1
ATOM 1599 C CA . MET A 1 204 ? 6.953 5.285 -4.409 1.00 96.38 204 MET A CA 1
ATOM 1600 C C . MET A 1 204 ? 6.238 5.361 -5.761 1.00 96.38 204 MET A C 1
ATOM 1602 O O . MET A 1 204 ? 6.811 4.961 -6.769 1.00 96.38 204 MET A O 1
ATOM 1606 N N . ILE A 1 205 ? 5.035 5.944 -5.828 1.00 96.06 205 ILE A N 1
ATOM 1607 C CA . ILE A 1 205 ? 4.322 6.104 -7.108 1.00 96.06 205 ILE A CA 1
ATOM 1608 C C . ILE A 1 205 ? 5.074 7.023 -8.079 1.00 96.06 205 ILE A C 1
ATOM 1610 O O . ILE A 1 205 ? 5.013 6.791 -9.286 1.00 96.06 205 ILE A O 1
ATOM 1614 N N . SER A 1 206 ? 5.804 8.033 -7.594 1.00 95.31 206 SER A N 1
ATOM 1615 C CA . SER A 1 206 ? 6.476 8.989 -8.483 1.00 95.31 206 SER A CA 1
ATOM 1616 C C . SER A 1 206 ? 7.709 8.370 -9.147 1.00 95.31 206 SER A C 1
ATOM 1618 O O . SER A 1 206 ? 7.940 8.565 -10.341 1.00 95.31 206 SER A O 1
ATOM 1620 N N . ILE A 1 207 ? 8.465 7.557 -8.408 1.00 94.44 207 ILE A N 1
ATOM 1621 C CA . ILE A 1 207 ? 9.712 6.939 -8.892 1.00 94.44 207 ILE A CA 1
ATOM 1622 C C . ILE A 1 207 ? 9.493 5.637 -9.674 1.00 94.44 207 ILE A C 1
ATOM 1624 O O . ILE A 1 207 ? 10.386 5.166 -10.385 1.00 94.44 207 ILE A O 1
ATOM 1628 N N . LEU A 1 208 ? 8.301 5.054 -9.576 1.00 94.38 208 LEU A N 1
ATOM 1629 C CA . LEU A 1 208 ? 7.991 3.741 -10.129 1.00 94.38 208 LEU A CA 1
ATOM 1630 C C . LEU A 1 208 ? 7.905 3.720 -11.678 1.00 94.38 208 LEU A C 1
ATOM 1632 O O . LEU A 1 208 ? 8.495 2.815 -12.274 1.00 94.38 208 LEU A O 1
ATOM 1636 N N . PRO A 1 209 ? 7.285 4.696 -12.382 1.00 95.94 209 PRO A N 1
ATOM 1637 C CA . PRO A 1 209 ? 7.288 4.730 -13.849 1.00 95.94 209 PRO A CA 1
ATOM 1638 C C . PRO A 1 209 ? 8.673 4.867 -14.508 1.00 95.94 209 PRO A C 1
ATOM 1640 O O . PRO A 1 209 ? 8.953 4.095 -15.426 1.00 95.94 209 PRO A O 1
ATOM 1643 N N . PRO A 1 210 ? 9.569 5.780 -14.079 1.00 94.81 210 PRO A N 1
ATOM 1644 C CA . PRO A 1 210 ? 10.921 5.862 -14.639 1.00 94.81 210 PRO A CA 1
ATOM 1645 C C . PRO A 1 210 ? 11.719 4.563 -14.469 1.00 94.81 210 PRO A C 1
ATOM 1647 O O . PRO A 1 210 ? 12.343 4.092 -15.424 1.00 94.81 210 PRO A O 1
ATOM 1650 N N . GLY A 1 211 ? 11.662 3.960 -13.274 1.00 94.50 211 GLY A N 1
ATOM 1651 C CA . GLY A 1 211 ? 12.315 2.682 -12.987 1.00 94.50 211 GLY A CA 1
ATOM 1652 C C . GLY A 1 211 ? 11.807 1.570 -13.905 1.00 94.50 211 GLY A C 1
ATOM 1653 O O . GLY A 1 211 ? 12.606 0.877 -14.538 1.00 94.50 211 GLY A O 1
ATOM 1654 N N . TRP A 1 212 ? 10.482 1.464 -14.046 1.00 97.00 212 TRP A N 1
ATOM 1655 C CA . TRP A 1 212 ? 9.830 0.499 -14.930 1.00 97.00 212 TRP A CA 1
ATOM 1656 C C . TRP A 1 212 ? 10.219 0.685 -16.396 1.00 97.00 212 TRP A C 1
ATOM 1658 O O . TRP A 1 212 ? 10.594 -0.274 -17.071 1.00 97.00 212 TRP A O 1
ATOM 1668 N N . LYS A 1 213 ? 10.195 1.928 -16.883 1.00 96.62 213 LYS A N 1
ATOM 1669 C CA . LYS A 1 213 ? 10.521 2.232 -18.274 1.00 96.62 213 LYS A CA 1
ATOM 1670 C C . LYS A 1 213 ? 11.923 1.760 -18.645 1.00 96.62 213 LYS A C 1
ATOM 1672 O O . LYS A 1 213 ? 12.095 1.153 -19.701 1.00 96.62 213 LYS A O 1
ATOM 1677 N N . GLY A 1 214 ? 12.925 2.005 -17.802 1.00 94.81 214 GLY A N 1
ATOM 1678 C CA . GLY A 1 214 ? 14.283 1.563 -18.126 1.00 94.81 214 GLY A CA 1
ATOM 1679 C C . GLY A 1 214 ? 14.441 0.042 -18.077 1.00 94.81 214 GLY A C 1
ATOM 1680 O O . GLY A 1 214 ? 15.003 -0.523 -19.013 1.00 94.81 214 GLY A O 1
ATOM 1681 N N . ILE A 1 215 ? 13.861 -0.654 -17.088 1.00 96.00 215 ILE A N 1
ATOM 1682 C CA . ILE A 1 215 ? 13.995 -2.122 -17.006 1.00 96.00 215 ILE A CA 1
ATOM 1683 C C . ILE A 1 215 ? 13.194 -2.868 -18.084 1.00 96.00 215 ILE A C 1
ATOM 1685 O O . ILE A 1 215 ? 13.577 -3.961 -18.499 1.00 96.00 215 ILE A O 1
ATOM 1689 N N . VAL A 1 216 ? 12.097 -2.296 -18.587 1.00 96.88 216 VAL A N 1
ATOM 1690 C CA . VAL A 1 216 ? 11.374 -2.855 -19.741 1.00 96.88 216 VAL A CA 1
ATOM 1691 C C . VAL A 1 216 ? 12.179 -2.670 -21.030 1.00 96.88 216 VAL A C 1
ATOM 1693 O O . VAL A 1 216 ? 12.158 -3.539 -21.904 1.00 96.88 216 VAL A O 1
ATOM 1696 N N . ASN A 1 217 ? 12.909 -1.562 -21.158 1.00 95.38 217 ASN A N 1
ATOM 1697 C CA . ASN A 1 217 ? 13.590 -1.214 -22.402 1.00 95.38 217 ASN A CA 1
ATOM 1698 C C . ASN A 1 217 ? 15.035 -1.713 -22.513 1.00 95.38 217 ASN A C 1
ATOM 1700 O O . ASN A 1 217 ? 15.511 -1.861 -23.637 1.00 95.38 217 ASN A O 1
ATOM 1704 N N . VAL A 1 218 ? 15.703 -2.032 -21.401 1.00 93.25 218 VAL A N 1
ATOM 1705 C CA . VAL A 1 218 ? 17.099 -2.499 -21.411 1.00 93.25 218 VAL A CA 1
ATOM 1706 C C . VAL A 1 218 ? 17.286 -3.752 -22.273 1.00 93.25 218 VAL A C 1
ATOM 1708 O O . VAL A 1 218 ? 16.479 -4.686 -22.200 1.00 93.25 218 VAL A O 1
ATOM 1711 N N . ASP A 1 219 ? 18.356 -3.787 -23.067 1.00 91.56 219 ASP A N 1
ATOM 1712 C CA . ASP A 1 219 ? 18.817 -4.981 -23.777 1.00 91.56 219 ASP A CA 1
ATOM 1713 C C . ASP A 1 219 ? 19.778 -5.781 -22.873 1.00 91.56 219 ASP A C 1
ATOM 1715 O O . ASP A 1 219 ? 20.893 -5.324 -22.611 1.00 91.56 219 ASP A O 1
ATOM 1719 N N . PRO A 1 220 ? 19.380 -6.970 -22.379 1.00 88.06 220 PRO A N 1
ATOM 1720 C CA . PRO A 1 220 ? 20.217 -7.755 -21.481 1.00 88.06 220 PRO A CA 1
ATOM 1721 C C . PRO A 1 220 ? 21.475 -8.290 -22.169 1.00 88.06 220 PRO A C 1
ATOM 1723 O O . PRO A 1 220 ? 22.494 -8.456 -21.509 1.00 88.06 220 PRO A O 1
ATOM 1726 N N . VAL A 1 221 ? 21.424 -8.561 -23.479 1.00 91.44 221 VAL A N 1
ATOM 1727 C CA . VAL A 1 221 ? 22.569 -9.108 -24.223 1.00 91.44 221 VAL A CA 1
ATOM 1728 C C . VAL A 1 221 ? 23.645 -8.041 -24.355 1.00 91.44 221 VAL A C 1
ATOM 1730 O O . VAL A 1 221 ? 24.814 -8.308 -24.087 1.00 91.44 221 VAL A O 1
ATOM 1733 N N . GLN A 1 222 ? 23.240 -6.816 -24.694 1.00 89.94 222 GLN A N 1
ATOM 1734 C CA . GLN A 1 222 ? 24.152 -5.679 -24.732 1.00 89.94 222 GLN A CA 1
ATOM 1735 C C . GLN A 1 222 ? 24.720 -5.371 -23.341 1.00 89.94 222 GLN A C 1
ATOM 1737 O O . GLN A 1 222 ? 25.927 -5.181 -23.205 1.00 89.94 222 GLN A O 1
ATOM 1742 N N . ALA A 1 223 ? 23.874 -5.390 -22.306 1.00 91.06 223 ALA A N 1
ATOM 1743 C CA . ALA A 1 223 ? 24.304 -5.134 -20.936 1.00 91.06 223 ALA A CA 1
ATOM 1744 C C . ALA A 1 223 ? 25.353 -6.149 -20.458 1.00 91.06 223 ALA A C 1
ATOM 1746 O O . ALA A 1 223 ? 26.326 -5.758 -19.829 1.00 91.06 223 ALA A O 1
ATOM 1747 N N . LEU A 1 224 ? 25.218 -7.437 -20.793 1.00 92.56 224 LEU A N 1
ATOM 1748 C CA . LEU A 1 224 ? 26.207 -8.464 -20.430 1.00 92.56 224 LEU A CA 1
ATOM 1749 C C . LEU A 1 224 ? 27.588 -8.240 -21.069 1.00 92.56 224 LEU A C 1
ATOM 1751 O O . LEU A 1 224 ? 28.588 -8.697 -20.518 1.00 92.56 224 LEU A O 1
ATOM 1755 N N . GLY A 1 225 ? 27.647 -7.546 -22.209 1.00 93.94 225 GLY A N 1
ATOM 1756 C CA . GLY A 1 225 ? 28.892 -7.204 -22.898 1.00 93.94 225 GLY A CA 1
ATOM 1757 C C . GLY A 1 225 ? 29.615 -5.972 -22.342 1.00 93.94 225 GLY A C 1
ATOM 1758 O O . GLY A 1 225 ? 30.766 -5.741 -22.706 1.00 93.94 225 GLY A O 1
ATOM 1759 N N . ASP A 1 226 ? 28.973 -5.191 -21.468 1.00 94.69 226 ASP A N 1
ATOM 1760 C CA . ASP A 1 226 ? 29.523 -3.963 -20.885 1.00 94.69 226 ASP A CA 1
ATOM 1761 C C . ASP A 1 226 ? 29.266 -3.929 -19.363 1.00 94.69 226 ASP A C 1
ATOM 1763 O O . ASP A 1 226 ? 28.136 -3.690 -18.929 1.00 94.69 226 ASP A O 1
ATOM 1767 N N . PRO A 1 227 ? 30.305 -4.108 -18.522 1.00 94.12 227 PRO A N 1
ATOM 1768 C CA . PRO A 1 227 ? 30.169 -4.112 -17.065 1.00 94.12 227 PRO A CA 1
ATOM 1769 C C . PRO A 1 227 ? 29.469 -2.877 -16.480 1.00 94.12 227 PRO A C 1
ATOM 1771 O O . PRO A 1 227 ? 28.788 -2.989 -15.455 1.00 94.12 227 PRO A O 1
ATOM 1774 N N . VAL A 1 228 ? 29.607 -1.705 -17.109 1.00 95.12 228 VAL A N 1
ATOM 1775 C CA . VAL A 1 228 ? 28.952 -0.471 -16.652 1.00 95.12 228 VAL A CA 1
ATOM 1776 C C . VAL A 1 228 ? 27.451 -0.547 -16.920 1.00 95.12 228 VAL A C 1
ATOM 1778 O O . VAL A 1 228 ? 26.646 -0.252 -16.033 1.00 95.12 228 VAL A O 1
ATOM 1781 N N . GLN A 1 229 ? 27.053 -1.002 -18.109 1.00 93.38 229 GLN A N 1
ATOM 1782 C CA . GLN A 1 229 ? 25.641 -1.198 -18.448 1.00 93.38 229 GLN A CA 1
ATOM 1783 C C . GLN A 1 229 ? 25.006 -2.318 -17.623 1.00 93.38 229 GLN A C 1
ATOM 1785 O O . GLN A 1 229 ? 23.890 -2.143 -17.132 1.00 93.38 229 GLN A O 1
ATOM 1790 N N . LEU A 1 230 ? 25.722 -3.424 -17.397 1.00 95.25 230 LEU A N 1
ATOM 1791 C CA . LEU A 1 230 ? 25.280 -4.495 -16.504 1.00 95.25 230 LEU A CA 1
ATOM 1792 C C . LEU A 1 230 ? 25.018 -3.968 -15.091 1.00 95.25 230 LEU A C 1
ATOM 1794 O O . LEU A 1 230 ? 23.958 -4.227 -14.523 1.00 95.25 230 LEU A O 1
ATOM 1798 N N . SER A 1 231 ? 25.956 -3.193 -14.541 1.00 95.44 231 SER A N 1
ATOM 1799 C CA . SER A 1 231 ? 25.829 -2.615 -13.199 1.00 95.44 231 SER A CA 1
ATOM 1800 C C . SER A 1 231 ? 24.621 -1.684 -13.105 1.00 95.44 231 SER A C 1
ATOM 1802 O O . SER A 1 231 ? 23.805 -1.826 -12.196 1.00 95.44 231 SER A O 1
ATOM 1804 N N . ASN A 1 232 ? 24.447 -0.792 -14.083 1.00 93.69 232 ASN A N 1
ATOM 1805 C CA . ASN A 1 232 ? 23.295 0.109 -14.138 1.00 93.69 232 ASN A CA 1
ATOM 1806 C C . ASN A 1 232 ? 21.969 -0.659 -14.246 1.00 93.69 232 ASN A C 1
ATOM 1808 O O . ASN A 1 232 ? 21.013 -0.331 -13.543 1.00 93.69 232 ASN A O 1
ATOM 1812 N N . MET A 1 233 ? 21.917 -1.712 -15.067 1.00 95.19 233 MET A N 1
ATOM 1813 C CA . MET A 1 233 ? 20.738 -2.570 -15.199 1.00 95.19 233 MET A CA 1
ATOM 1814 C C . MET A 1 233 ? 20.391 -3.265 -13.878 1.00 95.19 233 MET A C 1
ATOM 1816 O O . MET A 1 233 ? 19.227 -3.275 -13.481 1.00 95.19 233 MET A O 1
ATOM 1820 N N . LEU A 1 234 ? 21.382 -3.840 -13.190 1.00 95.75 234 LEU A N 1
ATOM 1821 C CA . LEU A 1 234 ? 21.174 -4.548 -11.924 1.00 95.75 234 LEU A CA 1
ATOM 1822 C C . LEU A 1 234 ? 20.740 -3.601 -10.803 1.00 95.75 234 LEU A C 1
ATOM 1824 O O . LEU A 1 234 ? 19.829 -3.936 -10.049 1.00 95.75 234 LEU A O 1
ATOM 1828 N N . ILE A 1 235 ? 21.337 -2.410 -10.722 1.00 94.94 235 ILE A N 1
ATOM 1829 C CA . ILE A 1 235 ? 20.936 -1.371 -9.763 1.00 94.94 235 ILE A CA 1
ATOM 1830 C C . ILE A 1 235 ? 19.496 -0.931 -10.038 1.00 94.94 235 ILE A C 1
ATOM 1832 O O . ILE A 1 235 ? 18.680 -0.862 -9.121 1.00 94.94 235 ILE A O 1
ATOM 1836 N N . GLN A 1 236 ? 19.145 -0.686 -11.301 1.00 95.12 236 GLN A N 1
ATOM 1837 C CA . GLN A 1 236 ? 17.780 -0.318 -11.660 1.00 95.12 236 GLN A CA 1
ATOM 1838 C C . GLN A 1 236 ? 16.781 -1.434 -11.336 1.00 95.12 236 GLN A C 1
ATOM 1840 O O . GLN A 1 236 ? 15.703 -1.158 -10.808 1.00 95.12 236 GLN A O 1
ATOM 1845 N N . LEU A 1 237 ? 17.135 -2.692 -11.612 1.00 95.94 237 LEU A N 1
ATOM 1846 C CA . LEU A 1 237 ? 16.307 -3.843 -11.265 1.00 95.94 237 LEU A CA 1
ATOM 1847 C C . LEU A 1 237 ? 16.109 -3.955 -9.748 1.00 95.94 237 LEU A C 1
ATOM 1849 O O . LEU A 1 237 ? 14.984 -4.187 -9.311 1.00 95.94 237 LEU A O 1
ATOM 1853 N N . LEU A 1 238 ? 17.168 -3.748 -8.956 1.00 96.44 238 LEU A N 1
ATOM 1854 C CA . LEU A 1 238 ? 17.103 -3.733 -7.494 1.00 96.44 238 LEU A CA 1
ATOM 1855 C C . LEU A 1 238 ? 16.088 -2.696 -7.001 1.00 96.44 238 LEU A C 1
ATOM 1857 O O . LEU A 1 238 ? 15.200 -3.051 -6.231 1.00 96.44 238 LEU A O 1
ATOM 1861 N N . PHE A 1 239 ? 16.166 -1.453 -7.487 1.00 94.38 239 PHE A N 1
ATOM 1862 C CA . PHE A 1 239 ? 15.221 -0.397 -7.106 1.00 94.38 239 PHE A CA 1
ATOM 1863 C C . PHE A 1 239 ? 13.789 -0.694 -7.555 1.00 94.38 239 PHE A C 1
ATOM 1865 O O . PHE A 1 239 ? 12.850 -0.439 -6.807 1.00 94.38 239 PHE A O 1
ATOM 1872 N N . VAL A 1 240 ? 13.591 -1.255 -8.754 1.00 95.81 240 VAL A N 1
ATOM 1873 C CA . VAL A 1 240 ? 12.249 -1.658 -9.202 1.00 95.81 240 VAL A CA 1
ATOM 1874 C C . VAL A 1 240 ? 11.684 -2.740 -8.288 1.00 95.81 240 VAL A C 1
ATOM 1876 O O . VAL A 1 240 ? 10.533 -2.634 -7.883 1.00 95.81 240 VAL A O 1
ATOM 1879 N N . ILE A 1 241 ? 12.471 -3.757 -7.933 1.00 96.81 241 ILE A N 1
ATOM 1880 C CA . ILE A 1 241 ? 12.032 -4.808 -7.009 1.00 96.81 241 ILE A CA 1
ATOM 1881 C C . ILE A 1 241 ? 11.694 -4.210 -5.640 1.00 96.81 241 ILE A C 1
ATOM 1883 O O . ILE A 1 241 ? 10.606 -4.466 -5.129 1.00 96.81 241 ILE A O 1
ATOM 1887 N N . ASP A 1 242 ? 12.594 -3.406 -5.074 1.00 95.00 242 ASP A N 1
ATOM 1888 C CA . ASP A 1 242 ? 12.420 -2.790 -3.759 1.00 95.00 242 ASP A CA 1
ATOM 1889 C C . ASP A 1 242 ? 11.133 -1.961 -3.700 1.00 95.00 242 ASP A C 1
ATOM 1891 O O . ASP A 1 242 ? 10.225 -2.266 -2.929 1.00 95.00 242 ASP A O 1
ATOM 1895 N N . VAL A 1 243 ? 10.982 -0.996 -4.610 1.00 95.06 243 VAL A N 1
ATOM 1896 C CA . VAL A 1 243 ? 9.819 -0.102 -4.642 1.00 95.06 243 VAL A CA 1
ATOM 1897 C C . VAL A 1 243 ? 8.523 -0.874 -4.880 1.00 95.06 243 VAL A C 1
ATOM 1899 O O . VAL A 1 243 ? 7.530 -0.609 -4.207 1.00 95.06 243 VAL A O 1
ATOM 1902 N N . GLN A 1 244 ? 8.507 -1.847 -5.797 1.00 95.56 244 GLN A N 1
ATOM 1903 C CA . GLN A 1 244 ? 7.298 -2.619 -6.107 1.00 95.56 244 GLN A CA 1
ATOM 1904 C C . GLN A 1 244 ? 6.844 -3.463 -4.910 1.00 95.56 244 GLN A C 1
ATOM 1906 O O . GLN A 1 244 ? 5.669 -3.436 -4.542 1.00 95.56 244 GLN A O 1
ATOM 1911 N N . ILE A 1 245 ? 7.766 -4.193 -4.276 1.00 94.62 245 ILE A N 1
ATOM 1912 C CA . ILE A 1 245 ? 7.440 -5.067 -3.142 1.00 94.62 245 ILE A CA 1
ATOM 1913 C C . ILE A 1 245 ? 7.134 -4.242 -1.884 1.00 94.62 245 ILE A C 1
ATOM 1915 O O . ILE A 1 245 ? 6.164 -4.540 -1.179 1.00 94.62 245 ILE A O 1
ATOM 1919 N N . ALA A 1 246 ? 7.889 -3.172 -1.624 1.00 93.50 246 ALA A N 1
ATOM 1920 C CA . ALA A 1 246 ? 7.608 -2.249 -0.529 1.00 93.50 246 ALA A CA 1
ATOM 1921 C C . ALA A 1 246 ? 6.222 -1.610 -0.691 1.00 93.50 246 ALA A C 1
ATOM 1923 O O . ALA A 1 246 ? 5.434 -1.591 0.257 1.00 93.50 246 ALA A O 1
ATOM 1924 N N . MET A 1 247 ? 5.873 -1.165 -1.900 1.00 95.25 247 MET A N 1
ATOM 1925 C CA . MET A 1 247 ? 4.578 -0.548 -2.177 1.00 95.25 247 MET A CA 1
ATOM 1926 C C . MET A 1 247 ? 3.409 -1.507 -1.921 1.00 95.25 247 MET A C 1
ATOM 1928 O O . MET A 1 247 ? 2.411 -1.085 -1.335 1.00 95.25 247 MET A O 1
ATOM 1932 N N . VAL A 1 248 ? 3.535 -2.801 -2.247 1.00 96.06 248 VAL A N 1
ATOM 1933 C CA . VAL A 1 248 ? 2.537 -3.814 -1.846 1.00 96.06 248 VAL A CA 1
ATOM 1934 C C . VAL A 1 248 ? 2.354 -3.822 -0.327 1.00 96.06 248 VAL A C 1
ATOM 1936 O O . VAL A 1 248 ? 1.221 -3.761 0.152 1.00 96.06 248 VAL A O 1
ATOM 1939 N N . GLY A 1 249 ? 3.452 -3.855 0.435 1.00 92.12 249 GLY A N 1
ATOM 1940 C CA . GLY A 1 249 ? 3.417 -3.849 1.900 1.00 92.12 249 GLY A CA 1
ATOM 1941 C C . GLY A 1 249 ? 2.752 -2.598 2.480 1.00 92.12 249 GLY A C 1
ATOM 1942 O O . GLY A 1 249 ? 1.953 -2.700 3.408 1.00 92.12 249 GLY A O 1
ATOM 1943 N N . TYR A 1 250 ? 3.012 -1.426 1.899 1.00 93.19 250 TYR A N 1
ATOM 1944 C CA . TYR A 1 250 ? 2.395 -0.163 2.313 1.00 93.19 250 TYR A CA 1
ATOM 1945 C C . TYR A 1 250 ? 0.910 -0.076 1.940 1.00 93.19 250 TYR A C 1
ATOM 1947 O O . TYR A 1 250 ? 0.103 0.438 2.717 1.00 93.19 250 TYR A O 1
ATOM 1955 N N . LEU A 1 251 ? 0.508 -0.574 0.773 1.00 95.00 251 LEU A N 1
ATOM 1956 C CA . LEU A 1 251 ? -0.889 -0.524 0.343 1.00 95.00 251 LEU A CA 1
ATOM 1957 C C . LEU A 1 251 ? -1.749 -1.555 1.080 1.00 95.00 251 LEU A C 1
ATOM 1959 O O . LEU A 1 251 ? -2.839 -1.225 1.550 1.00 95.00 251 LEU A O 1
ATOM 1963 N N . LEU A 1 252 ? -1.246 -2.778 1.250 1.00 95.00 252 LEU A N 1
ATOM 1964 C CA . LEU A 1 252 ? -2.000 -3.921 1.766 1.00 95.00 252 LEU A CA 1
ATOM 1965 C C . LEU A 1 252 ? -1.787 -4.167 3.267 1.00 95.00 252 LEU A C 1
ATOM 1967 O O . LEU A 1 252 ? -1.728 -5.313 3.713 1.00 95.00 252 LEU A O 1
ATOM 1971 N N . THR A 1 253 ? -1.751 -3.101 4.075 1.00 93.56 253 THR A N 1
ATOM 1972 C CA . THR A 1 253 ? -1.647 -3.194 5.546 1.00 93.56 253 THR A CA 1
ATOM 1973 C C . THR A 1 253 ? -2.969 -3.626 6.203 1.00 93.56 253 THR A C 1
ATOM 1975 O O . THR A 1 253 ? -3.530 -2.915 7.044 1.00 93.56 253 THR A O 1
ATOM 1978 N N . LEU A 1 254 ? -3.525 -4.759 5.775 1.00 94.75 254 LEU A N 1
ATOM 1979 C CA . LEU A 1 254 ? -4.837 -5.262 6.183 1.00 94.75 254 LEU A CA 1
ATOM 1980 C C . LEU A 1 254 ? -4.687 -6.321 7.284 1.00 94.75 254 LEU A C 1
ATOM 1982 O O . LEU A 1 254 ? -3.842 -7.213 7.195 1.00 94.75 254 LEU A O 1
ATOM 1986 N N . ARG A 1 255 ? -5.552 -6.276 8.308 1.00 94.62 255 ARG A N 1
ATOM 1987 C CA . ARG A 1 255 ? -5.538 -7.260 9.410 1.00 94.62 255 ARG A CA 1
ATOM 1988 C C . ARG A 1 255 ? -5.709 -8.712 8.938 1.00 94.62 255 ARG A C 1
ATOM 1990 O O . ARG A 1 255 ? -4.960 -9.546 9.434 1.00 94.62 255 ARG A O 1
ATOM 1997 N N . PRO A 1 256 ? -6.595 -9.045 7.973 1.00 95.62 256 PRO A N 1
ATOM 1998 C CA . PRO A 1 256 ? -6.707 -10.417 7.466 1.00 95.62 256 PRO A CA 1
ATOM 1999 C C . PRO A 1 256 ? -5.439 -10.949 6.787 1.00 95.62 256 PRO A C 1
ATOM 2001 O O . PRO A 1 256 ? -5.282 -12.159 6.667 1.00 95.62 256 PRO A O 1
ATOM 2004 N N . LEU A 1 257 ? -4.534 -10.069 6.351 1.00 95.31 257 LEU A N 1
ATOM 2005 C CA . LEU A 1 257 ? -3.233 -10.449 5.798 1.00 95.31 257 LEU A CA 1
ATOM 2006 C C . LEU A 1 257 ? -2.141 -10.542 6.872 1.00 95.31 257 LEU A C 1
ATOM 2008 O O . LEU A 1 257 ? -0.996 -10.814 6.537 1.00 95.31 257 LEU A O 1
ATOM 2012 N N . ASP A 1 258 ? -2.476 -10.297 8.144 1.00 94.12 258 ASP A N 1
ATOM 2013 C CA . ASP A 1 258 ? -1.519 -10.181 9.253 1.00 94.12 258 ASP A CA 1
ATOM 2014 C C . ASP A 1 258 ? -0.396 -9.154 8.988 1.00 94.12 258 ASP A C 1
ATOM 2016 O O . ASP A 1 258 ? 0.675 -9.214 9.577 1.00 94.12 258 ASP A O 1
ATOM 2020 N N . ALA A 1 259 ? -0.664 -8.183 8.106 1.00 92.00 259 ALA A N 1
ATOM 2021 C CA . ALA A 1 259 ? 0.288 -7.173 7.630 1.00 92.00 259 ALA A CA 1
ATOM 2022 C C . ALA A 1 259 ? -0.072 -5.753 8.105 1.00 92.00 259 ALA A C 1
ATOM 2024 O O . ALA A 1 259 ? 0.392 -4.750 7.566 1.00 92.00 259 ALA A O 1
ATOM 2025 N N . HIS A 1 260 ? -0.968 -5.645 9.086 1.00 92.38 260 HIS A N 1
ATOM 2026 C CA . HIS A 1 260 ? -1.350 -4.362 9.663 1.00 92.38 260 HIS A CA 1
ATOM 2027 C C . HIS A 1 260 ? -0.174 -3.729 10.417 1.00 92.38 260 HIS A C 1
ATOM 2029 O O . HIS A 1 260 ? 0.658 -4.422 11.002 1.00 92.38 260 HIS A O 1
ATOM 2035 N N . ILE A 1 261 ? -0.126 -2.398 10.430 1.00 90.94 261 ILE A N 1
ATOM 2036 C CA . ILE A 1 261 ? 0.916 -1.668 11.154 1.00 90.94 261 ILE A CA 1
ATOM 2037 C C . ILE A 1 261 ? 0.719 -1.900 12.654 1.00 90.94 261 ILE A C 1
ATOM 2039 O O . ILE A 1 261 ? -0.334 -1.574 13.198 1.00 90.94 261 ILE A O 1
ATOM 2043 N N . ARG A 1 262 ? 1.738 -2.465 13.308 1.00 88.38 262 ARG A N 1
ATOM 2044 C CA . ARG A 1 262 ? 1.767 -2.673 14.767 1.00 88.38 262 ARG A CA 1
ATOM 2045 C C . ARG A 1 262 ? 2.382 -1.488 15.503 1.00 88.38 262 ARG A C 1
ATOM 2047 O O . ARG A 1 262 ? 1.997 -1.185 16.624 1.00 88.38 262 ARG A O 1
ATOM 2054 N N . SER A 1 263 ? 3.349 -0.830 14.873 1.00 88.25 263 SER A N 1
ATOM 2055 C CA . SER A 1 263 ? 3.972 0.389 15.372 1.00 88.25 263 SER A CA 1
ATOM 2056 C C . SER A 1 263 ? 4.679 1.130 14.238 1.00 88.25 263 SER A C 1
ATOM 2058 O O . SER A 1 263 ? 5.034 0.549 13.213 1.00 88.25 263 SER A O 1
ATOM 2060 N N . ALA A 1 264 ? 4.892 2.428 14.439 1.00 87.62 264 ALA A N 1
ATOM 2061 C CA . ALA A 1 264 ? 5.756 3.258 13.612 1.00 87.62 264 ALA A CA 1
ATOM 2062 C C . ALA A 1 264 ? 6.849 3.863 14.501 1.00 87.62 264 ALA A C 1
ATOM 2064 O O . ALA A 1 264 ? 6.577 4.250 15.645 1.00 87.62 264 ALA A O 1
ATOM 2065 N N . ASN A 1 265 ? 8.080 3.947 13.986 1.00 87.62 265 ASN A N 1
ATOM 2066 C CA . ASN A 1 265 ? 9.214 4.484 14.740 1.00 87.62 265 ASN A CA 1
ATOM 2067 C C . ASN A 1 265 ? 8.891 5.918 15.223 1.00 87.62 265 ASN A C 1
ATOM 2069 O O . ASN A 1 265 ? 8.461 6.731 14.405 1.00 87.62 265 ASN A O 1
ATOM 2073 N N . PRO A 1 266 ? 9.030 6.243 16.524 1.00 88.75 266 PRO A N 1
ATOM 2074 C CA . PRO A 1 266 ? 8.706 7.573 17.045 1.00 88.75 266 PRO A CA 1
ATOM 2075 C C . PRO A 1 266 ? 9.698 8.668 16.631 1.00 88.75 266 PRO A C 1
ATOM 2077 O O . PRO A 1 266 ? 9.369 9.845 16.759 1.00 88.75 266 PRO A O 1
ATOM 2080 N N . PHE A 1 267 ? 10.900 8.313 16.172 1.00 88.00 267 PHE A N 1
ATOM 2081 C CA . PHE A 1 267 ? 11.971 9.269 15.906 1.00 88.00 267 PHE A CA 1
ATOM 2082 C C . PHE A 1 267 ? 12.035 9.663 14.431 1.00 88.00 267 PHE A C 1
ATOM 2084 O O . PHE A 1 267 ? 12.212 8.810 13.561 1.00 88.00 267 PHE A O 1
ATOM 2091 N N . LEU A 1 268 ? 12.014 10.973 14.164 1.00 82.94 268 LEU A N 1
ATOM 2092 C CA . LEU A 1 268 ? 12.158 11.532 12.815 1.00 82.94 268 LEU A CA 1
ATOM 2093 C C . LEU A 1 268 ? 13.448 11.062 12.122 1.00 82.94 268 LEU A C 1
ATOM 2095 O O . LEU A 1 268 ? 13.429 10.763 10.934 1.00 82.94 268 LEU A O 1
ATOM 2099 N N . ALA A 1 269 ? 14.550 10.936 12.869 1.00 86.88 269 ALA A N 1
ATOM 2100 C CA . ALA A 1 269 ? 15.828 10.461 12.335 1.00 86.88 269 ALA A CA 1
ATOM 2101 C C . ALA A 1 269 ? 15.721 9.065 11.697 1.00 86.88 269 ALA A C 1
ATOM 2103 O O . ALA A 1 269 ? 16.347 8.814 10.673 1.00 86.88 269 ALA A O 1
ATOM 2104 N N . GLY A 1 270 ? 14.883 8.180 12.253 1.00 84.25 270 GLY A N 1
ATOM 2105 C CA . GLY A 1 270 ? 14.650 6.856 11.677 1.00 84.25 270 GLY A CA 1
ATOM 2106 C C . GLY A 1 270 ? 13.918 6.907 10.336 1.00 84.25 270 GLY A C 1
ATOM 2107 O O . GLY A 1 270 ? 14.088 6.011 9.520 1.00 84.25 270 GLY A O 1
ATOM 2108 N N . TRP A 1 271 ? 13.120 7.948 10.094 1.00 83.06 271 TRP A N 1
ATOM 2109 C CA . TRP A 1 271 ? 12.399 8.126 8.832 1.00 83.06 271 TRP A CA 1
ATOM 2110 C C . TRP A 1 271 ? 13.295 8.781 7.784 1.00 83.06 271 TRP A C 1
ATOM 2112 O O . TRP A 1 271 ? 13.278 8.374 6.630 1.00 83.06 271 TRP A O 1
ATOM 2122 N N . VAL A 1 272 ? 14.119 9.750 8.197 1.00 84.62 272 VAL A N 1
ATOM 2123 C CA . VAL A 1 272 ? 15.108 10.397 7.323 1.00 84.62 272 VAL A CA 1
ATOM 2124 C C . VAL A 1 272 ? 16.174 9.406 6.858 1.00 84.62 272 VAL A C 1
ATOM 2126 O O . VAL A 1 272 ? 16.592 9.474 5.715 1.00 84.62 272 VAL A O 1
ATOM 2129 N N . ALA A 1 273 ? 16.585 8.457 7.702 1.00 85.38 273 ALA A N 1
ATOM 2130 C CA . ALA A 1 273 ? 17.531 7.411 7.308 1.00 85.38 273 ALA A CA 1
ATOM 2131 C C . ALA A 1 273 ? 16.959 6.397 6.297 1.00 85.38 273 ALA A C 1
ATOM 2133 O O . ALA A 1 273 ? 17.719 5.618 5.731 1.00 85.38 273 ALA A O 1
ATOM 2134 N N . ALA A 1 274 ? 15.637 6.371 6.107 1.00 78.75 274 ALA A N 1
ATOM 2135 C CA . ALA A 1 274 ? 14.954 5.495 5.155 1.00 78.75 274 ALA A CA 1
ATOM 2136 C C . ALA A 1 274 ? 14.678 6.173 3.795 1.00 78.75 274 ALA A C 1
ATOM 2138 O O . ALA A 1 274 ? 14.002 5.578 2.955 1.00 78.75 274 ALA A O 1
ATOM 2139 N N . LEU A 1 275 ? 15.149 7.414 3.614 1.00 71.75 275 LEU A N 1
ATOM 2140 C CA . LEU A 1 275 ? 15.092 8.201 2.378 1.00 71.75 275 LEU A CA 1
ATOM 2141 C C . LEU A 1 275 ? 16.403 8.104 1.599 1.00 71.75 275 LEU A C 1
ATOM 2143 O O . LEU A 1 275 ? 16.314 8.054 0.353 1.00 71.75 275 LEU A O 1
#

pLDDT: mean 92.62, std 9.64, range [38.66, 98.38]

Foldseek 3Di:
DDPPDDDVPDDDDDLADVVLLVLLVVLLVVLLVCQLCVLVVCVVVVHPPNPHGNLALVSLVVSLVSSLVSSQCCLCPPVVSLPDVLLQFAPVQQADLVVCVVLLVLLLQLVVVLLVVLVVVCVVPCVCCDALSVQLNVVSVVVPVVCNVVSNVQLSRRCRGHNDSCALSSLSSCVVVVPDDHDVVSVVQNNQLSVLLSVLLSVLSSVRSVLSNCLSPDDVVVLVVDVVSVVVNVVSVVSNSCSSVVNSLSVPLHSSSSSNDPGHDPDPVVVVVVD

Radius of gyration: 21.26 Å; chains: 1; bounding box: 56×47×60 Å